Protein AF-A0A7V5H3H3-F1 (afdb_monomer)

Organism: Caldithrix abyssi (NCBI:txid187145)

Sequence (194 aa):
TKGFVAAILAADAMVKAAQVELVPYRKIGAAYVTVVVKGELGACQAAVDAGVRAAEQIGELVSYHIIANPYDDTENQLESSPRKKPESRKKGLTRKKDQEALLTGKPEDKVKPEEKRPLTRTTRPGRRKSRAEKTKPSSPDQIILHHLTQQPEGSTLNELSNLVGLSTKEVRLILKKLMDQGKVEKIQQKYFAM

pLDDT: mean 72.32, std 24.18, range [25.0, 97.94]

Radius of gyration: 29.57 Å; Cα contacts (8 Å, |Δi|>4): 191; chains: 1; bounding box: 64×61×62 Å

Secondary structure (DSSP, 8-state):
-BSHHHHHHHHHHHHHHSS-EEEEEEEEETTEEEEEEES-HHHHHHHHHHHHHHHHHHSB-------SS--HHHHHHHH--S----------------------------------------------------PPP--HHHHHHHHHHH-TT-B-HHHHHHHHT--HHHHHHHHHHHHHTTSEEEETTEEEE-

Foldseek 3Di:
DQADVLVVQLQVQLVVQAPWAWFDWDDDDNRDIDTDIDDAQVSNVRSNVRSVVSSVVPHDDDDDDGDRDDDPVVVVVSNDDDDDPPDPDPDDDDDDDDDDDDDDDDDDDDDDDDDDDDDDDDDDDDDDDDDDDDDDDDDLLRQQLVVQVVDQPFDALVRSCVSSVHDSVVSVVSVVVCVVVVQWDDDPRGIHGD

Structure (mmCIF, N/CA/C/O backbone):
data_AF-A0A7V5H3H3-F1
#
_entry.id   AF-A0A7V5H3H3-F1
#
loop_
_atom_site.group_PDB
_atom_site.id
_atom_site.type_symbol
_atom_site.label_atom_id
_atom_site.label_alt_id
_atom_site.label_comp_id
_atom_site.label_asym_id
_atom_site.label_entity_id
_atom_site.label_seq_id
_atom_site.pdbx_PDB_ins_code
_atom_site.Cartn_x
_atom_site.Cartn_y
_atom_site.Cartn_z
_atom_site.occupancy
_atom_site.B_iso_or_equiv
_atom_site.auth_seq_id
_atom_site.auth_comp_id
_atom_site.auth_asym_id
_atom_site.auth_atom_id
_atom_site.pdbx_PDB_model_num
ATOM 1 N N . THR A 1 1 ? -0.870 6.747 -7.810 1.00 94.62 1 THR A N 1
ATOM 2 C CA . THR A 1 1 ? -0.996 8.158 -7.379 1.00 94.62 1 THR A CA 1
ATOM 3 C C . THR A 1 1 ? 0.240 8.927 -7.791 1.00 94.62 1 THR A C 1
ATOM 5 O O . THR A 1 1 ? 1.274 8.314 -8.072 1.00 94.62 1 THR A O 1
ATOM 8 N N . LYS A 1 2 ? 0.149 10.255 -7.834 1.00 94.69 2 LYS A N 1
ATOM 9 C CA . LYS A 1 2 ? 1.311 11.130 -7.990 1.00 94.69 2 LYS A CA 1
ATOM 10 C C . LYS A 1 2 ? 1.683 11.694 -6.619 1.00 94.69 2 LYS A C 1
ATOM 12 O O . LYS A 1 2 ? 0.911 12.416 -5.998 1.00 94.69 2 LYS A O 1
ATOM 17 N N . GLY A 1 3 ? 2.858 11.317 -6.128 1.00 94.31 3 GLY A N 1
ATOM 18 C CA . GLY A 1 3 ? 3.343 11.642 -4.789 1.00 94.31 3 GLY A CA 1
ATOM 19 C C . GLY A 1 3 ? 3.272 10.464 -3.813 1.00 94.31 3 GLY A C 1
ATOM 20 O O . GLY A 1 3 ? 2.332 9.671 -3.800 1.00 94.31 3 GLY A O 1
ATOM 21 N N . PHE A 1 4 ? 4.294 10.357 -2.958 1.00 94.88 4 PHE A N 1
ATOM 22 C CA . PHE A 1 4 ? 4.432 9.243 -2.013 1.00 94.88 4 PHE A CA 1
ATOM 23 C C . PHE A 1 4 ? 3.493 9.356 -0.804 1.00 94.88 4 PHE A C 1
ATOM 25 O O . PHE A 1 4 ? 3.019 8.341 -0.307 1.00 94.88 4 PHE A O 1
ATOM 32 N N . VAL A 1 5 ? 3.173 10.578 -0.365 1.00 95.56 5 VAL A N 1
ATOM 33 C CA . VAL A 1 5 ? 2.267 10.819 0.772 1.00 95.56 5 VAL A CA 1
ATOM 34 C C . VAL A 1 5 ? 0.858 10.303 0.467 1.00 95.56 5 VAL A C 1
ATOM 36 O O . VAL A 1 5 ? 0.308 9.532 1.248 1.00 95.56 5 VAL A O 1
ATOM 39 N N . ALA A 1 6 ? 0.319 10.641 -0.710 1.00 95.62 6 ALA A N 1
ATOM 40 C CA . ALA A 1 6 ? -0.981 10.148 -1.164 1.00 95.62 6 ALA A CA 1
ATOM 41 C C . ALA A 1 6 ? -1.006 8.615 -1.291 1.00 95.62 6 ALA A C 1
ATOM 43 O O . ALA A 1 6 ? -1.999 7.982 -0.956 1.00 95.62 6 ALA A O 1
ATOM 44 N N . ALA A 1 7 ? 0.103 8.003 -1.729 1.00 95.94 7 ALA A N 1
ATOM 45 C CA . ALA A 1 7 ? 0.219 6.548 -1.811 1.00 95.94 7 ALA A CA 1
ATOM 46 C C . ALA A 1 7 ? 0.158 5.867 -0.433 1.00 95.94 7 ALA A C 1
ATOM 48 O O . ALA A 1 7 ? -0.534 4.865 -0.284 1.00 95.94 7 ALA A O 1
ATOM 49 N N . ILE A 1 8 ? 0.856 6.406 0.573 1.00 96.31 8 ILE A N 1
ATOM 50 C CA . ILE A 1 8 ? 0.840 5.851 1.937 1.00 96.31 8 ILE A CA 1
ATOM 51 C C . ILE A 1 8 ? -0.556 5.953 2.543 1.00 96.31 8 ILE A C 1
ATOM 53 O O . ILE A 1 8 ? -1.036 4.982 3.122 1.00 96.31 8 ILE A O 1
ATOM 57 N N . LEU A 1 9 ? -1.210 7.106 2.401 1.00 96.75 9 LEU A N 1
ATOM 58 C CA . LEU A 1 9 ? -2.557 7.278 2.931 1.00 96.75 9 LEU A CA 1
ATOM 59 C C . LEU A 1 9 ? -3.548 6.318 2.261 1.00 96.75 9 LEU A C 1
ATOM 61 O O . LEU A 1 9 ? -4.346 5.688 2.949 1.00 96.75 9 LEU A O 1
ATOM 65 N N . ALA A 1 10 ? -3.471 6.174 0.935 1.00 96.56 10 ALA A N 1
ATOM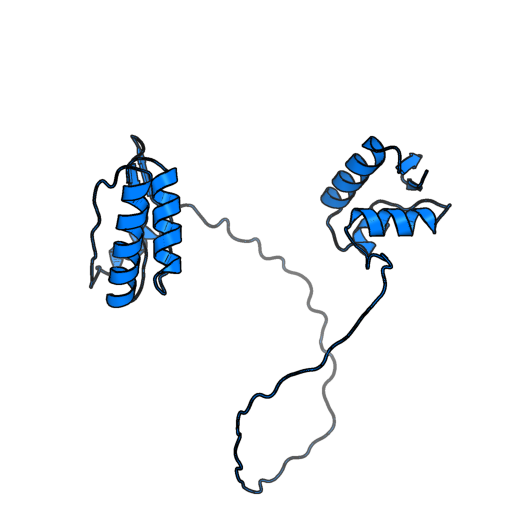 66 C CA . ALA A 1 10 ? -4.300 5.223 0.204 1.00 96.56 10 ALA A CA 1
ATOM 67 C C . ALA A 1 10 ? -4.080 3.788 0.706 1.00 96.56 10 ALA A C 1
ATOM 69 O O . ALA A 1 10 ? -5.047 3.077 0.956 1.00 96.56 10 ALA A O 1
ATOM 70 N N . ALA A 1 11 ? -2.821 3.385 0.914 1.00 96.62 11 ALA A N 1
ATOM 71 C CA . ALA A 1 11 ? -2.482 2.068 1.448 1.00 96.62 11 ALA A CA 1
ATOM 72 C C . ALA A 1 11 ? -3.070 1.836 2.849 1.00 96.62 11 ALA A C 1
ATOM 74 O O . ALA A 1 11 ? -3.642 0.781 3.105 1.00 96.62 11 ALA A O 1
ATOM 75 N N . ASP A 1 12 ? -2.956 2.826 3.738 1.00 97.12 12 ASP A N 1
ATOM 76 C CA . ASP A 1 12 ? -3.499 2.774 5.099 1.00 97.12 12 ASP A CA 1
ATOM 77 C C . ASP A 1 12 ? -5.034 2.670 5.103 1.00 97.12 12 ASP A C 1
ATOM 79 O O . ASP A 1 12 ? -5.602 1.859 5.835 1.00 97.12 12 ASP A O 1
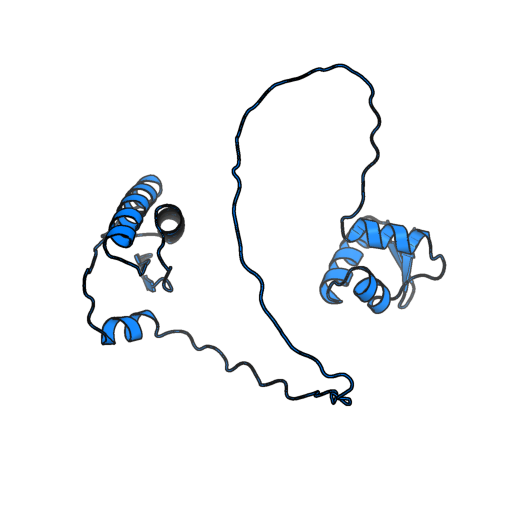ATOM 83 N N . ALA A 1 13 ? -5.709 3.432 4.240 1.00 97.31 13 ALA A N 1
ATOM 84 C CA . ALA A 1 13 ? -7.158 3.354 4.078 1.00 97.31 13 ALA A CA 1
ATOM 85 C C . ALA A 1 13 ? -7.608 1.993 3.516 1.00 97.31 13 ALA A C 1
ATOM 87 O O . ALA A 1 13 ? -8.575 1.421 4.019 1.00 97.31 13 ALA A O 1
ATOM 88 N N . MET A 1 14 ? -6.886 1.446 2.529 1.00 97.69 14 MET A N 1
ATOM 89 C CA . MET A 1 14 ? -7.179 0.141 1.920 1.00 97.69 14 MET A CA 1
ATOM 90 C C . MET A 1 14 ? -7.179 -0.990 2.955 1.00 97.69 14 MET A C 1
ATOM 92 O O . MET A 1 14 ? -8.162 -1.722 3.061 1.00 97.69 14 MET A O 1
ATOM 96 N N . VAL A 1 15 ? -6.107 -1.115 3.748 1.00 97.31 15 VAL A N 1
ATOM 97 C CA . VAL A 1 15 ? -5.970 -2.208 4.735 1.00 97.31 15 VAL A CA 1
ATOM 98 C C . VAL A 1 15 ? -6.891 -2.051 5.947 1.00 97.31 15 VAL A C 1
ATOM 100 O O . VAL A 1 15 ? -7.175 -3.026 6.635 1.00 97.31 15 VAL A O 1
ATOM 103 N N . LYS A 1 16 ? -7.364 -0.831 6.232 1.00 96.94 16 LYS A N 1
ATOM 104 C CA . LYS A 1 16 ? -8.342 -0.576 7.301 1.00 96.94 16 LYS A CA 1
ATOM 105 C C . LYS A 1 16 ? -9.777 -0.853 6.870 1.00 96.94 16 LYS A C 1
ATOM 107 O O . LYS A 1 16 ? -10.602 -1.186 7.717 1.00 96.94 16 LYS A O 1
ATOM 112 N N . ALA A 1 17 ? -10.085 -0.677 5.588 1.00 97.25 17 ALA A N 1
ATOM 113 C CA . ALA A 1 17 ? -11.435 -0.842 5.065 1.00 97.25 17 ALA A CA 1
ATOM 114 C C . ALA A 1 17 ? -11.827 -2.313 4.878 1.00 97.25 17 ALA A C 1
ATOM 116 O O . ALA A 1 17 ? -12.994 -2.657 5.061 1.00 97.25 17 ALA A O 1
ATOM 117 N N . ALA A 1 18 ? -10.875 -3.177 4.521 1.00 97.38 18 ALA A N 1
ATOM 118 C CA . ALA A 1 18 ? -11.139 -4.588 4.267 1.00 97.38 18 ALA A CA 1
ATOM 119 C C . ALA A 1 18 ? -9.939 -5.480 4.604 1.00 97.38 18 ALA A C 1
ATOM 121 O O . ALA A 1 18 ? -8.806 -5.019 4.726 1.00 97.38 18 ALA A O 1
ATOM 122 N N . GLN A 1 19 ? -10.197 -6.785 4.714 1.00 96.75 19 GLN A N 1
ATOM 123 C CA . GLN A 1 19 ? -9.165 -7.792 4.938 1.00 96.75 19 GLN A CA 1
ATOM 124 C C . GLN A 1 19 ? -8.391 -8.052 3.637 1.00 96.75 19 GLN A C 1
ATOM 126 O O . GLN A 1 19 ? -8.755 -8.922 2.848 1.00 96.75 19 GLN A O 1
ATOM 131 N N . VAL A 1 20 ? -7.328 -7.282 3.412 1.00 97.25 20 VAL A N 1
ATOM 132 C CA . VAL A 1 20 ? -6.433 -7.410 2.254 1.00 97.25 20 VAL A CA 1
ATOM 133 C C . VAL A 1 20 ? -4.972 -7.399 2.694 1.00 97.25 20 VAL A C 1
ATOM 135 O O . VAL A 1 20 ? -4.618 -6.802 3.712 1.00 97.25 20 VAL A O 1
ATOM 138 N N . GLU A 1 21 ? -4.111 -8.048 1.918 1.00 94.56 21 GLU A N 1
ATOM 139 C CA . GLU A 1 21 ? -2.667 -8.038 2.128 1.00 94.56 21 GLU A CA 1
ATOM 140 C C . GLU A 1 21 ? -2.010 -6.952 1.272 1.00 94.56 21 GLU A C 1
ATOM 142 O O . GLU A 1 21 ? -2.276 -6.831 0.074 1.00 94.56 21 GLU A O 1
ATOM 147 N N . LEU A 1 22 ? -1.137 -6.155 1.888 1.00 93.75 22 LEU A N 1
ATOM 148 C CA . LEU A 1 22 ? -0.388 -5.114 1.198 1.00 93.75 22 LEU A CA 1
ATOM 149 C C . LEU A 1 22 ? 0.872 -5.701 0.555 1.00 93.75 22 LEU A C 1
ATOM 151 O O . LEU A 1 22 ? 1.786 -6.153 1.245 1.00 93.75 22 LEU A O 1
ATOM 155 N N . VAL A 1 23 ? 0.952 -5.614 -0.768 1.00 92.19 23 VAL A N 1
ATOM 156 C CA . VAL A 1 23 ? 2.139 -5.993 -1.543 1.00 92.19 23 VAL A CA 1
ATOM 157 C C . VAL A 1 23 ? 3.140 -4.828 -1.539 1.00 92.19 23 VAL A C 1
ATOM 159 O O . VAL A 1 23 ? 2.734 -3.664 -1.424 1.00 92.19 23 VAL A O 1
ATOM 162 N N . PRO A 1 24 ? 4.457 -5.080 -1.681 1.00 89.12 24 PRO A N 1
ATOM 163 C CA . PRO A 1 24 ? 5.437 -4.011 -1.827 1.00 89.12 24 PRO A CA 1
ATOM 164 C C . PRO A 1 24 ? 5.055 -2.994 -2.910 1.00 89.12 24 PRO A C 1
ATOM 166 O O . PRO A 1 24 ? 4.786 -3.339 -4.060 1.00 89.12 24 PRO A O 1
ATOM 169 N N . TYR A 1 25 ? 5.075 -1.711 -2.546 1.00 90.50 25 TYR A N 1
ATOM 170 C CA . TYR A 1 25 ? 4.779 -0.626 -3.476 1.00 90.50 25 TYR A CA 1
ATOM 171 C C . TYR A 1 25 ? 5.841 -0.533 -4.586 1.00 90.50 25 TYR A C 1
ATOM 173 O O . TYR A 1 25 ? 7.022 -0.850 -4.391 1.00 90.50 25 TYR A O 1
ATOM 181 N N . ARG A 1 26 ? 5.443 -0.022 -5.755 1.00 90.38 26 ARG A N 1
ATOM 182 C CA . ARG A 1 26 ? 6.337 0.203 -6.900 1.00 90.38 26 ARG A CA 1
ATOM 183 C C . ARG A 1 26 ? 6.456 1.689 -7.218 1.00 90.38 26 ARG A C 1
ATOM 185 O O . ARG A 1 26 ? 5.477 2.432 -7.181 1.00 90.38 26 ARG A O 1
ATOM 192 N N . LYS A 1 27 ? 7.684 2.123 -7.506 1.00 91.62 27 LYS A N 1
ATOM 193 C CA . LYS A 1 27 ? 8.032 3.490 -7.913 1.00 91.62 27 LYS A CA 1
ATOM 194 C C . LYS A 1 27 ? 8.665 3.417 -9.293 1.00 91.62 27 LYS A C 1
ATOM 196 O O . LYS A 1 27 ? 9.622 2.671 -9.471 1.00 91.62 27 LYS A O 1
ATOM 201 N N . ILE A 1 28 ? 8.134 4.187 -10.235 1.00 91.19 28 ILE A N 1
ATOM 202 C CA . ILE A 1 28 ? 8.552 4.149 -11.648 1.00 91.19 28 ILE A CA 1
ATOM 203 C C . ILE A 1 28 ? 9.356 5.407 -12.030 1.00 91.19 28 ILE A C 1
ATOM 205 O O . ILE A 1 28 ? 10.052 5.422 -13.036 1.00 91.19 28 ILE A O 1
ATOM 209 N N . GLY A 1 29 ? 9.293 6.460 -11.203 1.00 90.88 29 GLY A N 1
ATOM 210 C CA . GLY A 1 29 ? 9.870 7.781 -11.480 1.00 90.88 29 GLY A CA 1
ATOM 211 C C . GLY A 1 29 ? 8.792 8.866 -11.553 1.00 90.88 29 GLY A C 1
ATOM 212 O O . GLY A 1 29 ? 7.613 8.566 -11.392 1.00 90.88 29 GLY A O 1
ATOM 213 N N . ALA A 1 30 ? 9.189 10.134 -11.724 1.00 93.00 30 ALA A N 1
ATOM 214 C CA . ALA A 1 30 ? 8.280 11.294 -11.819 1.00 93.00 30 ALA A CA 1
ATOM 215 C C . ALA A 1 30 ? 7.201 11.365 -10.712 1.00 93.00 30 ALA A C 1
ATOM 217 O O . ALA A 1 30 ? 6.079 11.814 -10.929 1.00 93.00 30 ALA A O 1
ATOM 218 N N . ALA A 1 31 ? 7.552 10.893 -9.511 1.00 93.25 31 ALA A N 1
ATOM 219 C CA . ALA A 1 31 ? 6.655 10.740 -8.368 1.00 93.25 31 ALA A CA 1
ATOM 220 C C . ALA A 1 31 ? 5.443 9.809 -8.588 1.00 93.25 31 ALA A C 1
ATOM 222 O O . ALA A 1 31 ? 4.544 9.799 -7.750 1.00 93.25 31 ALA A O 1
ATOM 223 N N . TYR A 1 32 ? 5.422 8.977 -9.632 1.00 95.00 32 TYR A N 1
ATOM 224 C CA . TYR A 1 32 ? 4.419 7.926 -9.776 1.00 95.00 32 TYR A CA 1
ATOM 225 C C . TYR A 1 32 ? 4.706 6.778 -8.817 1.00 95.00 32 TYR A C 1
ATOM 227 O O . TYR A 1 32 ? 5.770 6.142 -8.856 1.00 95.00 32 TYR A O 1
ATOM 235 N N . VAL A 1 33 ? 3.730 6.530 -7.951 1.00 95.12 33 VAL A N 1
ATOM 236 C CA . VAL A 1 33 ? 3.760 5.449 -6.973 1.00 95.12 33 VAL A CA 1
ATOM 237 C C . VAL A 1 33 ? 2.503 4.611 -7.136 1.00 95.12 33 VAL A C 1
ATOM 239 O O . VAL A 1 33 ? 1.385 5.138 -7.152 1.00 95.12 33 VAL A O 1
ATOM 242 N N . THR A 1 34 ? 2.702 3.302 -7.229 1.00 94.62 34 THR A N 1
ATOM 243 C CA . THR A 1 34 ? 1.632 2.313 -7.323 1.00 94.62 34 THR A CA 1
ATOM 244 C C . THR A 1 34 ? 1.648 1.457 -6.070 1.00 94.62 34 THR A C 1
ATOM 246 O O . THR A 1 34 ? 2.681 0.900 -5.692 1.00 94.62 34 THR A O 1
ATOM 249 N N . VAL A 1 35 ? 0.491 1.377 -5.426 1.00 95.19 35 VAL A N 1
ATOM 250 C CA . VAL A 1 35 ? 0.228 0.476 -4.307 1.00 95.19 35 VAL A CA 1
ATOM 251 C C . VAL A 1 35 ? -0.614 -0.670 -4.844 1.00 95.19 35 VAL A C 1
ATOM 253 O O . VAL A 1 35 ? -1.522 -0.442 -5.640 1.00 95.19 35 VAL A O 1
ATOM 256 N N . VAL A 1 36 ? -0.283 -1.888 -4.432 1.00 94.56 36 VAL A N 1
ATOM 257 C CA . VAL A 1 36 ? -0.983 -3.104 -4.840 1.00 94.56 36 VAL A CA 1
ATOM 258 C C . VAL A 1 36 ? -1.426 -3.835 -3.581 1.00 94.56 36 VAL A C 1
ATOM 260 O O . VAL A 1 36 ? -0.670 -3.928 -2.613 1.00 94.56 36 VAL A O 1
ATOM 263 N N . VAL A 1 37 ? -2.656 -4.334 -3.595 1.00 95.38 37 VAL A N 1
ATOM 264 C CA . VAL A 1 37 ? -3.232 -5.149 -2.524 1.00 95.38 37 VAL A CA 1
ATOM 265 C C . VAL A 1 37 ? -3.756 -6.457 -3.106 1.00 95.38 37 VAL A C 1
ATOM 267 O O . VAL A 1 37 ? -4.206 -6.482 -4.252 1.00 95.38 37 VAL A O 1
ATOM 270 N N . LYS A 1 38 ? -3.688 -7.531 -2.322 1.00 93.94 38 LYS A N 1
ATOM 271 C CA . LYS A 1 38 ? -4.168 -8.873 -2.679 1.00 93.94 38 LYS A CA 1
ATOM 272 C C . LYS A 1 38 ? -5.253 -9.324 -1.703 1.00 93.94 38 LYS A C 1
ATOM 274 O O . LYS A 1 38 ? -5.217 -8.967 -0.526 1.00 93.94 38 LYS A O 1
ATOM 279 N N . GLY A 1 39 ? -6.207 -10.112 -2.183 1.00 94.75 39 GLY A N 1
ATOM 280 C CA . GLY A 1 39 ? -7.295 -10.650 -1.371 1.00 94.75 39 GLY A CA 1
ATOM 281 C C . GLY A 1 39 ? -8.446 -11.176 -2.222 1.00 94.75 39 GLY A C 1
ATOM 282 O O . GLY A 1 39 ? -8.337 -11.282 -3.443 1.00 94.75 39 GLY A O 1
ATOM 283 N N . GLU A 1 40 ? -9.564 -11.491 -1.571 1.00 95.62 40 GLU A N 1
ATOM 284 C CA . GLU A 1 40 ? -10.804 -11.838 -2.267 1.00 95.62 40 GLU A CA 1
ATOM 285 C C . GLU A 1 40 ? -11.374 -10.624 -3.015 1.00 95.62 40 GLU A C 1
ATOM 287 O O . GLU A 1 40 ? -11.265 -9.487 -2.550 1.00 95.62 40 GLU A O 1
ATOM 292 N N . LEU A 1 41 ? -12.050 -10.857 -4.146 1.00 96.56 41 LEU A N 1
ATOM 293 C CA . LEU A 1 41 ? -12.568 -9.794 -5.019 1.00 96.56 41 LEU A CA 1
ATOM 294 C C . LEU A 1 41 ? -13.399 -8.739 -4.266 1.00 96.56 41 LEU A C 1
ATOM 296 O O . LEU A 1 41 ? -13.202 -7.542 -4.476 1.00 96.56 41 LEU A O 1
ATOM 300 N N . GLY A 1 42 ? -14.297 -9.166 -3.372 1.00 96.62 42 GLY A N 1
ATOM 301 C CA . GLY A 1 42 ? -15.132 -8.250 -2.587 1.00 96.62 42 GLY A CA 1
ATOM 302 C C . GLY A 1 42 ? -14.327 -7.396 -1.602 1.00 96.62 42 GLY A C 1
ATOM 303 O O . GLY A 1 42 ? -14.576 -6.197 -1.472 1.00 96.62 42 GLY A O 1
ATOM 304 N N . ALA A 1 43 ? -13.310 -7.981 -0.962 1.00 97.25 43 ALA A N 1
ATOM 305 C CA . ALA A 1 43 ? -12.404 -7.253 -0.078 1.00 97.25 43 ALA A CA 1
ATOM 306 C C . ALA A 1 43 ? -11.551 -6.244 -0.865 1.00 97.25 43 ALA A C 1
ATOM 308 O O . ALA A 1 43 ? -11.421 -5.092 -0.449 1.00 97.25 43 ALA A O 1
ATOM 309 N N . CYS A 1 44 ? -11.037 -6.632 -2.037 1.00 96.75 44 CYS A N 1
ATOM 310 C CA . CYS A 1 44 ? -10.286 -5.740 -2.922 1.00 96.75 44 CYS A CA 1
ATOM 311 C C . CYS A 1 44 ? -11.133 -4.559 -3.420 1.00 96.75 44 CYS A C 1
ATOM 313 O O . CYS A 1 44 ? -10.637 -3.436 -3.447 1.00 96.75 44 CYS A O 1
ATOM 315 N N . GLN A 1 45 ? -12.405 -4.774 -3.768 1.00 97.00 45 GLN A N 1
ATOM 316 C CA . GLN A 1 45 ? -13.315 -3.693 -4.172 1.00 97.00 45 GLN A CA 1
ATOM 317 C C . GLN A 1 45 ? -13.528 -2.667 -3.056 1.00 97.00 45 GLN A C 1
ATOM 319 O O . GLN A 1 45 ? -13.356 -1.469 -3.287 1.00 97.00 45 GLN A O 1
ATOM 324 N N . ALA A 1 46 ? -13.836 -3.132 -1.844 1.00 97.81 46 ALA A N 1
ATOM 325 C CA . ALA A 1 46 ? -14.028 -2.256 -0.690 1.00 97.81 46 ALA A CA 1
ATOM 326 C C . ALA A 1 46 ? -12.742 -1.497 -0.316 1.00 97.81 46 ALA A C 1
ATOM 328 O O . ALA A 1 46 ? -12.781 -0.293 -0.057 1.00 97.81 46 ALA A O 1
ATOM 329 N N . ALA A 1 47 ? -11.594 -2.182 -0.336 1.00 97.94 47 ALA A N 1
ATOM 330 C CA . ALA A 1 47 ? -10.298 -1.568 -0.075 1.00 97.94 47 ALA A CA 1
ATOM 331 C C . ALA A 1 47 ? -9.978 -0.466 -1.095 1.00 97.94 47 ALA A C 1
ATOM 333 O O . ALA A 1 47 ? -9.594 0.639 -0.709 1.00 97.94 47 ALA A O 1
ATOM 334 N N . VAL A 1 48 ? -10.146 -0.749 -2.391 1.00 97.38 48 VAL A N 1
ATOM 335 C CA . VAL A 1 48 ? -9.820 0.201 -3.461 1.00 97.38 48 VAL A CA 1
ATOM 336 C C . VAL A 1 48 ? -10.731 1.427 -3.417 1.00 97.38 48 VAL A C 1
ATOM 338 O O . VAL A 1 48 ? -10.199 2.528 -3.507 1.00 97.38 48 VAL A O 1
ATOM 341 N N . ASP A 1 49 ? -12.044 1.287 -3.200 1.00 97.25 49 ASP A N 1
ATOM 342 C CA . ASP A 1 49 ? -12.952 2.446 -3.063 1.00 97.25 49 ASP A CA 1
ATOM 343 C C . ASP A 1 49 ? -12.537 3.355 -1.889 1.00 97.25 49 ASP A C 1
ATOM 345 O O . ASP A 1 49 ? -12.393 4.570 -2.044 1.00 97.25 49 ASP A O 1
ATOM 349 N N . ALA A 1 50 ? -12.223 2.773 -0.725 1.00 97.50 50 ALA A N 1
ATOM 350 C CA . ALA A 1 50 ? -11.721 3.539 0.417 1.00 97.50 50 ALA A CA 1
ATOM 351 C C . ALA A 1 50 ? -10.374 4.229 0.122 1.00 97.50 50 ALA A C 1
ATOM 353 O O . ALA A 1 50 ? -10.174 5.395 0.476 1.00 97.50 50 ALA A O 1
ATOM 354 N N . GLY A 1 51 ? -9.458 3.528 -0.549 1.00 97.00 51 GLY A N 1
ATOM 355 C CA . GLY A 1 51 ? -8.148 4.051 -0.931 1.00 97.00 51 GLY A CA 1
ATOM 356 C C . GLY A 1 51 ? -8.216 5.177 -1.962 1.00 97.00 51 GLY A C 1
ATOM 357 O O . GLY A 1 51 ? -7.471 6.149 -1.842 1.00 97.00 51 GLY A O 1
ATOM 358 N N . VAL A 1 52 ? -9.118 5.073 -2.942 1.00 97.00 52 VAL A N 1
ATOM 359 C CA . VAL A 1 52 ? -9.382 6.100 -3.964 1.00 97.00 52 VAL A CA 1
ATOM 360 C C . VAL A 1 52 ? -9.834 7.394 -3.297 1.00 97.00 52 VAL A C 1
ATOM 362 O O . VAL A 1 52 ? -9.191 8.427 -3.480 1.00 97.00 52 VAL A O 1
ATOM 365 N N . ARG A 1 53 ? -10.847 7.319 -2.425 1.00 96.56 53 ARG A N 1
ATOM 366 C CA . ARG A 1 53 ? -11.357 8.489 -1.690 1.00 96.56 53 ARG A CA 1
ATOM 367 C C . ARG A 1 53 ? -10.274 9.150 -0.839 1.00 96.56 53 ARG A C 1
ATOM 369 O O . ARG A 1 53 ? -10.162 10.371 -0.819 1.00 96.56 53 ARG A O 1
ATOM 376 N N . ALA A 1 54 ? -9.459 8.355 -0.148 1.00 96.00 54 ALA A N 1
ATOM 377 C CA . ALA A 1 54 ? -8.378 8.877 0.683 1.00 96.00 54 ALA A CA 1
ATOM 378 C C . ALA A 1 54 ? -7.248 9.510 -0.154 1.00 96.00 54 ALA A C 1
ATOM 380 O O . ALA A 1 54 ? -6.683 10.535 0.233 1.00 96.00 54 ALA A O 1
ATOM 381 N N . ALA A 1 55 ? -6.929 8.929 -1.315 1.00 95.38 55 ALA A N 1
ATOM 382 C CA . ALA A 1 55 ? -5.926 9.464 -2.231 1.00 95.38 55 ALA A CA 1
ATOM 383 C C . ALA A 1 55 ? -6.348 10.817 -2.819 1.00 95.38 55 ALA A C 1
ATOM 385 O O . ALA A 1 55 ? -5.525 11.731 -2.858 1.00 95.38 55 ALA A O 1
ATOM 386 N N . GLU A 1 56 ? -7.610 10.941 -3.238 1.00 94.62 56 GLU A N 1
ATOM 387 C CA . GLU A 1 56 ? -8.182 12.162 -3.824 1.00 94.62 56 GLU A CA 1
ATOM 388 C C . GLU A 1 56 ? -8.290 13.318 -2.820 1.00 94.62 56 GLU A C 1
ATOM 390 O O . GLU A 1 56 ? -8.214 14.480 -3.205 1.00 94.62 56 GLU A O 1
ATOM 395 N N . GLN A 1 57 ? -8.428 13.025 -1.522 1.00 93.44 57 GLN A N 1
ATOM 396 C CA . GLN A 1 57 ? -8.520 14.058 -0.484 1.00 93.44 57 GLN A CA 1
ATOM 397 C C . GLN A 1 57 ? -7.217 14.838 -0.264 1.00 93.44 57 GLN A C 1
ATOM 399 O O . GLN A 1 57 ? -7.267 16.019 0.074 1.00 93.44 57 GLN A O 1
ATOM 404 N N . ILE A 1 58 ? -6.057 14.186 -0.394 1.00 91.69 58 ILE A N 1
ATOM 405 C CA . ILE A 1 58 ? -4.751 14.799 -0.077 1.00 91.69 58 ILE A CA 1
ATOM 406 C C . ILE A 1 58 ? -3.895 15.025 -1.326 1.00 91.69 58 ILE A C 1
ATOM 408 O O . ILE A 1 58 ? -3.040 15.912 -1.328 1.00 91.69 58 ILE A O 1
ATOM 412 N N . GLY A 1 59 ? -4.077 14.232 -2.382 1.00 90.19 59 GLY A N 1
ATOM 413 C CA . GLY A 1 59 ? -3.226 14.298 -3.564 1.00 90.19 59 GLY A CA 1
ATOM 414 C C . GLY A 1 59 ? -3.935 13.932 -4.859 1.00 90.19 59 GLY A C 1
ATOM 415 O O . GLY A 1 59 ? -5.152 13.980 -4.975 1.00 90.19 59 GLY A O 1
ATOM 416 N N . GLU A 1 60 ? -3.132 13.588 -5.863 1.00 93.56 60 GLU A N 1
ATOM 417 C CA . GLU A 1 60 ? -3.607 13.309 -7.216 1.00 93.56 60 GLU A CA 1
ATOM 418 C C . GLU A 1 60 ? -3.649 11.791 -7.457 1.00 93.56 60 GLU A C 1
ATOM 420 O O . GLU A 1 60 ? -2.619 11.090 -7.472 1.00 93.56 60 GLU A O 1
ATOM 425 N N . LEU A 1 61 ? -4.861 11.266 -7.641 1.00 94.81 61 LEU A N 1
ATOM 426 C CA . LEU A 1 61 ? -5.078 9.908 -8.116 1.00 94.81 61 LEU A CA 1
ATOM 427 C C . LEU A 1 61 ? -4.967 9.882 -9.644 1.00 94.81 61 LEU A C 1
ATOM 429 O O . LEU A 1 61 ? -5.639 10.627 -10.341 1.00 94.81 61 LEU A O 1
ATOM 433 N N . VAL A 1 62 ? -4.106 9.004 -10.155 1.00 95.50 62 VAL A N 1
ATOM 434 C CA . VAL A 1 62 ? -3.847 8.876 -11.599 1.00 95.50 62 VAL A CA 1
ATOM 435 C C . VAL A 1 62 ? -4.769 7.822 -12.205 1.00 95.50 62 VAL A C 1
ATOM 437 O O . VAL A 1 62 ? -5.420 8.057 -13.213 1.00 95.50 62 VAL A O 1
ATOM 440 N N . SER A 1 63 ? -4.817 6.644 -11.584 1.00 95.56 63 SER A N 1
ATOM 441 C CA . SER A 1 63 ? -5.669 5.532 -11.989 1.00 95.56 63 SER A CA 1
ATOM 442 C C . SER A 1 63 ? -5.790 4.511 -10.858 1.00 95.56 63 SER A C 1
ATOM 444 O O . SER A 1 63 ? -4.948 4.460 -9.952 1.00 95.56 63 SER A O 1
ATOM 446 N N . TYR A 1 64 ? -6.835 3.690 -10.933 1.00 95.88 64 TYR A N 1
ATOM 447 C CA . TYR A 1 64 ? -7.017 2.475 -10.145 1.00 95.88 64 TYR A CA 1
ATOM 448 C C . TYR A 1 64 ? -7.604 1.381 -11.046 1.00 95.88 64 TYR A C 1
ATOM 450 O O . TYR A 1 64 ? -8.241 1.675 -12.057 1.00 95.88 64 TYR A O 1
ATOM 458 N N . HIS A 1 65 ? -7.373 0.116 -10.701 1.00 96.12 65 HIS A N 1
ATOM 459 C CA . HIS A 1 65 ? -7.936 -1.020 -11.423 1.00 96.12 65 HIS A CA 1
ATOM 460 C C . HIS A 1 65 ? -8.028 -2.238 -10.504 1.00 96.12 65 HIS A C 1
ATOM 462 O O . HIS A 1 65 ? -7.251 -2.361 -9.557 1.00 96.12 65 HIS A O 1
ATOM 468 N N . ILE A 1 66 ? -8.974 -3.131 -10.790 1.00 96.31 66 ILE A N 1
ATOM 469 C CA . ILE A 1 66 ? -9.195 -4.364 -10.035 1.00 96.31 66 ILE A CA 1
ATOM 470 C C . ILE A 1 66 ? -9.187 -5.521 -11.025 1.00 96.31 66 ILE A C 1
ATOM 472 O O . ILE A 1 66 ? -9.939 -5.514 -11.996 1.00 96.31 66 ILE A O 1
ATOM 476 N N . ILE A 1 67 ? -8.351 -6.518 -10.748 1.00 94.69 67 ILE A N 1
ATOM 477 C CA . ILE A 1 67 ? -8.219 -7.729 -11.554 1.00 94.69 67 ILE A CA 1
ATOM 478 C C . ILE A 1 67 ? -8.747 -8.886 -10.711 1.00 94.69 67 ILE A C 1
ATOM 480 O O . ILE A 1 67 ? -8.146 -9.235 -9.702 1.00 94.69 67 ILE A O 1
ATOM 484 N N . ALA A 1 68 ? -9.888 -9.453 -11.106 1.00 94.81 68 ALA A N 1
ATOM 485 C CA . ALA A 1 68 ? -10.544 -10.510 -10.335 1.00 94.81 68 ALA A CA 1
ATOM 486 C C . ALA A 1 68 ? -9.820 -11.861 -10.410 1.00 94.81 68 ALA A C 1
ATOM 488 O O . ALA A 1 68 ? -9.873 -12.630 -9.459 1.00 94.81 68 ALA A O 1
ATOM 489 N N . ASN A 1 69 ? -9.170 -12.148 -11.540 1.00 93.75 69 ASN A N 1
ATOM 490 C CA . ASN A 1 69 ? -8.465 -13.403 -11.773 1.00 93.75 69 ASN A CA 1
ATOM 491 C C . ASN A 1 69 ? -7.118 -13.125 -12.465 1.00 93.75 69 ASN A C 1
ATOM 493 O O . ASN A 1 69 ? -7.050 -13.139 -13.699 1.00 93.75 69 ASN A O 1
ATOM 497 N N . PRO A 1 70 ? -6.078 -12.741 -11.703 1.00 92.62 70 PRO A N 1
ATOM 498 C CA . PRO A 1 70 ? -4.747 -12.524 -12.250 1.00 92.62 70 PRO A CA 1
ATOM 499 C C . PRO A 1 70 ? -4.122 -13.856 -12.687 1.00 92.62 70 PRO A C 1
ATOM 501 O O . PRO A 1 70 ? -4.373 -14.897 -12.094 1.00 92.62 70 PRO A O 1
ATOM 504 N N . TYR A 1 71 ? -3.293 -13.826 -13.729 1.00 94.00 71 TYR A N 1
ATOM 505 C CA . TYR A 1 71 ? -2.558 -15.012 -14.172 1.00 94.00 71 TYR A CA 1
ATOM 506 C C . TYR A 1 71 ? -1.437 -15.352 -13.178 1.00 94.00 71 TYR A C 1
ATOM 508 O O . TYR A 1 71 ? -0.792 -14.432 -12.675 1.00 94.00 71 TYR A O 1
ATOM 516 N N . ASP A 1 72 ? -1.154 -16.634 -12.941 1.00 88.81 72 ASP A N 1
ATOM 517 C CA . ASP A 1 72 ? -0.241 -17.089 -11.874 1.00 88.81 72 ASP A CA 1
ATOM 518 C C . ASP A 1 72 ? 1.141 -16.410 -11.908 1.00 88.81 72 ASP A C 1
ATOM 520 O O . ASP A 1 72 ? 1.692 -16.018 -10.880 1.00 88.81 72 ASP A O 1
ATOM 524 N N . ASP A 1 73 ? 1.697 -16.180 -13.101 1.00 88.94 73 ASP A N 1
ATOM 525 C CA . ASP A 1 73 ? 3.027 -15.570 -13.238 1.00 88.94 73 ASP A CA 1
ATOM 526 C C . ASP A 1 73 ? 3.061 -14.069 -12.875 1.00 88.94 73 ASP A C 1
ATOM 528 O O . ASP A 1 73 ? 4.120 -13.487 -12.627 1.00 88.94 73 ASP A O 1
ATOM 532 N N . THR A 1 74 ? 1.899 -13.414 -12.789 1.00 87.00 74 THR A N 1
ATOM 533 C CA . THR A 1 74 ? 1.826 -12.000 -12.388 1.00 87.00 74 THR A CA 1
ATOM 534 C C . THR A 1 74 ? 2.216 -11.803 -10.927 1.00 87.00 74 THR A C 1
ATOM 536 O O . THR A 1 74 ? 2.853 -10.800 -10.597 1.00 87.00 74 THR A O 1
ATOM 539 N N . GLU A 1 75 ? 1.917 -12.768 -10.053 1.00 83.00 75 GLU A N 1
ATOM 540 C CA . GLU A 1 75 ? 2.266 -12.680 -8.636 1.00 83.00 75 GLU A CA 1
ATOM 541 C C . GLU A 1 75 ? 3.780 -12.691 -8.424 1.00 83.00 75 GLU A C 1
ATOM 543 O O . GLU A 1 75 ? 4.301 -11.867 -7.667 1.00 83.00 75 GLU A O 1
ATOM 548 N N . ASN A 1 76 ? 4.494 -13.537 -9.173 1.00 83.69 76 ASN A N 1
ATOM 549 C CA . ASN A 1 76 ? 5.954 -13.603 -9.147 1.00 83.69 76 ASN A CA 1
ATOM 550 C C . ASN A 1 76 ? 6.586 -12.256 -9.516 1.00 83.69 76 ASN A C 1
ATOM 552 O O . ASN A 1 76 ? 7.539 -11.808 -8.871 1.00 83.69 76 ASN A O 1
ATOM 556 N N . GLN A 1 77 ? 6.043 -11.575 -10.529 1.00 84.50 77 GLN A N 1
ATOM 557 C CA . GLN A 1 77 ? 6.539 -10.262 -10.947 1.00 84.50 77 GLN A CA 1
ATOM 558 C C . GLN A 1 77 ? 6.284 -9.193 -9.878 1.00 84.50 77 GLN A C 1
ATOM 560 O O . GLN A 1 77 ? 7.164 -8.373 -9.594 1.00 84.50 77 GLN A O 1
ATOM 565 N N . LEU A 1 78 ? 5.118 -9.228 -9.229 1.00 82.62 78 LEU A N 1
ATOM 566 C CA . LEU A 1 78 ? 4.774 -8.301 -8.150 1.00 82.62 78 LEU A CA 1
ATOM 567 C C . LEU A 1 78 ? 5.674 -8.481 -6.919 1.00 82.62 78 LEU A C 1
ATOM 569 O O . LEU A 1 78 ? 6.079 -7.486 -6.316 1.00 82.62 78 LEU A O 1
ATOM 573 N N . GLU A 1 79 ? 6.055 -9.713 -6.588 1.00 76.50 79 GLU A N 1
ATOM 574 C CA . GLU A 1 79 ? 6.869 -10.042 -5.408 1.00 76.50 79 GLU A CA 1
ATOM 575 C C . GLU A 1 79 ? 8.383 -9.982 -5.666 1.00 76.50 79 GLU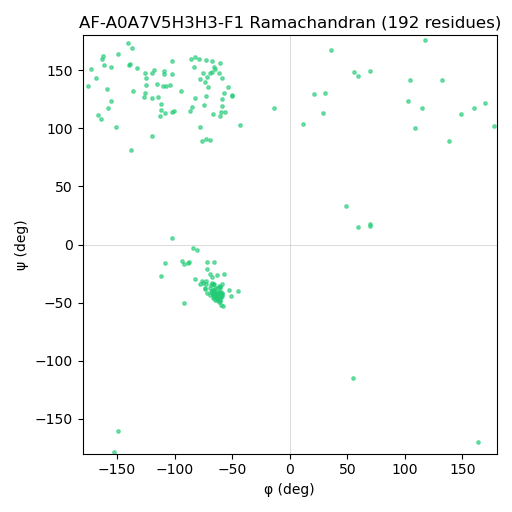 A C 1
ATOM 577 O O . GLU A 1 79 ? 9.187 -9.871 -4.733 1.00 76.50 79 GLU A O 1
ATOM 582 N N . SER A 1 80 ? 8.802 -9.970 -6.933 1.00 64.38 80 SER A N 1
ATOM 583 C CA . SER A 1 80 ? 10.211 -9.878 -7.309 1.00 64.38 80 SER A CA 1
ATOM 584 C C . SER A 1 80 ? 10.809 -8.487 -6.993 1.00 64.38 80 SER A C 1
ATOM 586 O O . SER A 1 80 ? 10.748 -7.558 -7.790 1.00 64.38 80 SER A O 1
ATOM 588 N N . SER A 1 81 ? 11.369 -8.317 -5.779 1.00 56.06 81 SER A N 1
ATOM 589 C CA . SER A 1 81 ? 12.507 -7.433 -5.383 1.00 56.06 81 SER A CA 1
ATOM 590 C C . SER A 1 81 ? 12.267 -6.562 -4.120 1.00 56.06 81 SER A C 1
ATOM 592 O O . SER A 1 81 ? 11.171 -6.001 -3.998 1.00 56.06 81 SER A O 1
ATOM 594 N N . PRO A 1 82 ? 13.277 -6.346 -3.223 1.00 53.91 82 PRO A N 1
ATOM 595 C CA . PRO A 1 82 ? 14.667 -6.825 -3.260 1.00 53.91 82 PRO A CA 1
ATOM 596 C C . PRO A 1 82 ? 14.999 -7.900 -2.200 1.00 53.91 82 PRO A C 1
ATOM 598 O O . PRO A 1 82 ? 14.658 -7.787 -1.028 1.00 53.91 82 PRO A O 1
ATOM 601 N N . ARG A 1 83 ? 15.725 -8.932 -2.655 1.00 51.47 83 ARG A N 1
ATOM 602 C CA . ARG A 1 83 ? 16.557 -9.915 -1.924 1.00 51.47 83 ARG A CA 1
ATOM 603 C C . ARG A 1 83 ? 16.410 -9.932 -0.388 1.00 51.47 83 ARG A C 1
ATOM 605 O O . ARG A 1 83 ? 17.077 -9.167 0.310 1.00 51.47 83 ARG A O 1
ATOM 612 N N . LYS A 1 84 ? 15.698 -10.931 0.155 1.00 53.34 84 LYS A N 1
ATOM 613 C CA . LYS A 1 84 ? 15.986 -11.432 1.513 1.00 53.34 84 LYS A CA 1
ATOM 614 C C . LYS A 1 84 ? 17.464 -11.845 1.540 1.00 53.34 84 LYS A C 1
ATOM 616 O O . LYS A 1 84 ? 17.848 -12.782 0.841 1.00 53.34 84 LYS A O 1
ATOM 621 N N . LYS A 1 85 ? 18.315 -11.159 2.316 1.00 48.97 85 LYS A N 1
ATOM 622 C CA . LYS A 1 85 ? 19.619 -11.736 2.687 1.00 48.97 85 LYS A CA 1
ATOM 623 C C . LYS A 1 85 ? 19.319 -13.064 3.392 1.00 48.97 85 LYS A C 1
ATOM 625 O O . LYS A 1 85 ? 18.460 -13.056 4.273 1.00 48.97 85 LYS A O 1
ATOM 630 N N . PRO A 1 86 ? 19.965 -14.181 3.016 1.00 55.03 86 PRO A N 1
ATOM 631 C CA . PRO A 1 86 ? 19.746 -15.441 3.703 1.00 55.03 86 PRO A CA 1
ATOM 632 C C . PRO A 1 86 ? 20.117 -15.238 5.171 1.00 55.03 86 PRO A C 1
ATOM 634 O O . PRO A 1 86 ? 21.239 -14.845 5.493 1.00 55.03 86 PRO A O 1
ATOM 637 N N . GLU A 1 87 ? 19.136 -15.437 6.044 1.00 63.03 87 GLU A N 1
ATOM 638 C CA . GLU A 1 87 ? 19.319 -15.414 7.484 1.00 63.03 87 GLU A CA 1
ATOM 639 C C . GLU A 1 87 ? 20.319 -16.522 7.818 1.00 63.03 87 GLU A C 1
ATOM 641 O O . GLU A 1 87 ? 20.079 -17.712 7.590 1.00 63.03 87 GLU A O 1
ATOM 646 N N . SER A 1 88 ? 21.518 -16.125 8.236 1.00 60.72 88 SER A N 1
ATOM 647 C CA . SER A 1 88 ? 22.579 -17.053 8.582 1.00 60.72 88 SER A CA 1
ATOM 648 C C . SER A 1 88 ? 22.086 -17.947 9.716 1.00 60.72 88 SER A C 1
ATOM 650 O O . SER A 1 88 ? 21.840 -17.495 10.832 1.00 60.72 88 SER A O 1
ATOM 652 N N . ARG A 1 89 ? 21.938 -19.243 9.412 1.00 49.97 89 ARG A N 1
ATOM 653 C CA . ARG A 1 89 ? 21.722 -20.325 10.378 1.00 49.97 89 ARG A CA 1
ATOM 654 C C . ARG A 1 89 ? 22.652 -20.134 11.580 1.00 49.97 89 ARG A C 1
ATOM 656 O O . ARG A 1 89 ? 23.825 -20.503 11.516 1.00 49.97 89 ARG A O 1
ATOM 663 N N . LYS A 1 90 ? 22.130 -19.640 12.703 1.00 53.62 90 LYS A N 1
ATOM 664 C CA . LYS A 1 90 ? 22.764 -19.854 14.006 1.00 53.62 90 LYS A CA 1
ATOM 665 C C . LYS A 1 90 ? 22.542 -21.319 14.382 1.00 53.62 90 LYS A C 1
ATOM 667 O O . LYS A 1 90 ? 21.514 -21.681 14.943 1.00 53.62 90 LYS A O 1
ATOM 672 N N . LYS A 1 91 ? 23.489 -22.181 14.000 1.00 49.12 91 LYS A N 1
ATOM 673 C CA . LYS A 1 91 ? 23.671 -23.500 14.620 1.00 49.12 91 LYS A CA 1
ATOM 674 C C . LYS A 1 91 ? 24.242 -23.301 16.033 1.00 49.12 91 LYS A C 1
ATOM 676 O O . LYS A 1 91 ? 25.195 -22.547 16.197 1.00 49.12 91 LYS A O 1
ATOM 681 N N . GLY A 1 92 ? 23.686 -24.029 17.002 1.00 38.44 92 GLY A N 1
ATOM 682 C CA . GLY A 1 92 ? 24.110 -24.103 18.409 1.00 38.44 92 GLY A CA 1
ATOM 683 C C . GLY A 1 92 ? 23.018 -23.536 19.323 1.00 38.44 92 GLY A C 1
ATOM 684 O O . GLY A 1 92 ? 22.661 -22.379 19.179 1.00 38.44 92 GLY A O 1
ATOM 685 N N . LEU A 1 93 ? 22.390 -24.264 20.246 1.00 51.91 93 LEU A N 1
ATOM 686 C CA . LEU A 1 93 ? 22.885 -25.351 21.082 1.00 51.91 93 LEU A CA 1
ATOM 687 C C . LEU A 1 93 ? 21.687 -26.200 21.553 1.00 51.91 93 LEU A C 1
ATOM 689 O O . LEU A 1 93 ? 20.814 -25.718 22.270 1.00 51.91 93 LEU A O 1
ATOM 693 N N . THR A 1 94 ? 21.653 -27.472 21.167 1.00 43.25 94 THR A N 1
ATOM 694 C CA . THR A 1 94 ? 20.796 -28.493 21.778 1.00 43.25 94 THR A CA 1
ATOM 695 C C . THR A 1 94 ? 21.257 -28.735 23.215 1.00 43.25 94 THR A C 1
ATOM 697 O O . THR A 1 94 ? 22.339 -29.285 23.423 1.00 43.25 94 THR A O 1
ATOM 700 N N . ARG A 1 95 ? 20.447 -28.366 24.213 1.00 45.72 95 ARG A N 1
ATOM 701 C CA . ARG A 1 95 ? 20.512 -29.018 25.526 1.00 45.72 95 ARG A CA 1
ATOM 702 C C . ARG A 1 95 ? 19.619 -30.249 25.457 1.00 45.72 95 ARG A C 1
ATOM 704 O O . ARG A 1 95 ? 18.422 -30.136 25.204 1.00 45.72 95 ARG A O 1
ATOM 711 N N . LYS A 1 96 ? 20.258 -31.410 25.582 1.00 44.09 96 LYS A N 1
ATOM 712 C CA . LYS A 1 96 ? 19.636 -32.729 25.623 1.00 44.09 96 LYS A CA 1
ATOM 713 C C . LYS A 1 96 ? 18.501 -32.735 26.649 1.00 44.09 96 LYS A C 1
ATOM 715 O O . LYS A 1 96 ? 18.694 -32.322 27.789 1.00 44.09 96 LYS A O 1
ATOM 720 N N . LYS A 1 97 ? 17.326 -33.175 26.199 1.00 38.62 97 LYS A N 1
ATOM 721 C CA . LYS A 1 97 ? 16.277 -33.722 27.053 1.00 38.62 97 LYS A CA 1
ATOM 722 C C . LYS A 1 97 ? 16.694 -35.149 27.388 1.00 38.62 97 LYS A C 1
ATOM 724 O O . LYS A 1 97 ? 16.503 -36.034 26.567 1.00 38.62 97 LYS A O 1
ATOM 729 N N . ASP A 1 98 ? 17.234 -35.324 28.578 1.00 42.94 98 ASP A N 1
ATOM 730 C CA . ASP A 1 98 ? 17.135 -36.568 29.332 1.00 42.94 98 ASP A CA 1
ATOM 731 C C . ASP A 1 98 ? 16.234 -36.148 30.522 1.00 42.94 98 ASP A C 1
ATOM 733 O O . ASP A 1 98 ? 16.524 -35.137 31.158 1.00 42.94 98 ASP A O 1
ATOM 737 N N . GLN A 1 99 ? 15.059 -36.709 30.815 1.00 43.34 99 GLN A N 1
ATOM 738 C CA . GLN A 1 99 ? 14.668 -38.116 30.856 1.00 43.34 99 GLN A CA 1
ATOM 739 C C . GLN A 1 99 ? 13.128 -38.282 30.721 1.00 43.34 99 GLN A C 1
ATOM 741 O O . GLN A 1 99 ? 12.358 -37.596 31.394 1.00 43.34 99 GLN A O 1
ATOM 746 N N . GLU A 1 100 ? 12.698 -39.217 29.866 1.00 37.16 100 GLU A N 1
ATOM 747 C CA . GLU A 1 100 ? 11.549 -40.135 30.069 1.00 37.16 100 GLU A CA 1
ATOM 748 C C . GLU A 1 100 ? 11.806 -41.003 31.326 1.00 37.16 100 GLU A C 1
ATOM 750 O O . GLU A 1 100 ? 12.963 -41.232 31.648 1.00 37.16 100 GLU A O 1
ATOM 755 N N . ALA A 1 101 ? 10.890 -41.609 32.086 1.00 37.97 101 ALA A N 1
ATOM 756 C CA . ALA A 1 101 ? 9.448 -41.837 32.054 1.00 37.97 101 ALA A CA 1
ATOM 757 C C . ALA A 1 101 ? 9.043 -42.476 33.411 1.00 37.97 101 ALA A C 1
ATOM 759 O O . ALA A 1 101 ? 9.853 -43.184 34.000 1.00 37.97 101 ALA A O 1
ATOM 760 N N . LEU A 1 102 ? 7.803 -42.255 33.871 1.00 45.31 102 LEU A N 1
ATOM 761 C CA . LEU A 1 102 ? 6.951 -43.065 34.783 1.00 45.31 102 LEU A CA 1
ATOM 762 C C . LEU A 1 102 ? 5.770 -42.118 35.123 1.00 45.31 102 LEU A C 1
ATOM 764 O O . LEU A 1 102 ? 6.019 -41.009 35.569 1.00 45.31 102 LEU A O 1
ATOM 768 N N . LEU A 1 103 ? 4.477 -42.359 34.910 1.00 41.97 103 LEU A N 1
ATOM 769 C CA . LEU A 1 103 ? 3.670 -43.566 34.972 1.00 41.97 103 LEU A CA 1
ATOM 770 C C . LEU A 1 103 ? 2.423 -43.400 34.071 1.00 41.97 103 LEU A C 1
ATOM 772 O O . LEU A 1 103 ? 1.655 -42.455 34.206 1.00 41.97 103 LEU A O 1
ATOM 776 N N . THR A 1 104 ? 2.269 -44.328 33.130 1.00 31.48 104 THR A N 1
ATOM 777 C CA . THR A 1 104 ? 1.087 -45.182 32.882 1.00 31.48 104 THR A CA 1
ATOM 778 C C . THR A 1 104 ? -0.302 -44.759 33.400 1.00 31.48 104 THR A C 1
ATOM 780 O O . THR A 1 104 ? -0.496 -44.622 34.604 1.00 31.48 104 THR A O 1
ATOM 783 N N . GLY A 1 105 ? -1.303 -44.790 32.501 1.00 29.66 105 GLY A N 1
ATOM 784 C CA . GLY A 1 105 ? -2.703 -45.102 32.842 1.00 29.66 105 GLY A CA 1
ATOM 785 C C . GLY A 1 105 ? -3.778 -44.237 32.164 1.00 29.66 105 GLY A C 1
ATOM 786 O O . GLY A 1 105 ? -4.224 -43.249 32.730 1.00 29.66 105 GLY A O 1
ATOM 787 N N . LYS A 1 106 ? -4.256 -44.642 30.979 1.00 33.31 106 LYS A N 1
ATOM 788 C CA . LYS A 1 106 ? -5.680 -44.481 30.585 1.00 33.31 106 LYS A CA 1
ATOM 789 C C . LYS A 1 106 ? -6.476 -45.615 31.285 1.00 33.31 106 LYS A C 1
ATOM 791 O O . LYS A 1 106 ? -5.812 -46.615 31.573 1.00 33.31 106 LYS A O 1
ATOM 796 N N . PRO A 1 107 ? -7.818 -45.571 31.502 1.00 40.19 107 PRO A N 1
ATOM 797 C CA . PRO A 1 107 ? -8.803 -45.060 30.535 1.00 40.19 107 PRO A CA 1
ATOM 798 C C . PRO A 1 107 ? -10.140 -44.475 31.103 1.00 40.19 107 PRO A C 1
ATOM 800 O O . PRO A 1 107 ? -10.388 -44.447 32.301 1.00 40.19 107 PRO A O 1
ATOM 803 N N . GLU A 1 108 ? -10.995 -44.059 30.158 1.00 28.16 108 GLU A N 1
ATOM 804 C CA . GLU A 1 108 ? -12.481 -44.084 30.140 1.00 28.16 108 GLU A CA 1
ATOM 805 C C . GLU A 1 108 ? -13.346 -42.830 30.391 1.00 28.16 108 GLU A C 1
ATOM 807 O O . GLU A 1 108 ? -13.321 -42.160 31.420 1.00 28.16 108 GLU A O 1
ATOM 812 N N . ASP A 1 109 ? -14.170 -42.611 29.359 1.00 31.52 109 ASP A N 1
ATOM 813 C CA . ASP A 1 109 ? -15.287 -41.699 29.134 1.00 31.52 109 ASP A CA 1
ATOM 814 C C . ASP A 1 109 ? -16.454 -41.834 30.120 1.00 31.52 109 ASP A C 1
ATOM 816 O O . ASP A 1 109 ? -16.893 -42.953 30.372 1.00 31.52 109 ASP A O 1
ATOM 820 N N . LYS A 1 110 ? -17.089 -40.702 30.489 1.00 30.08 110 LYS A N 1
ATOM 821 C CA . LYS A 1 110 ? -18.560 -40.570 30.665 1.00 30.08 110 LYS A CA 1
ATOM 822 C C . LYS A 1 110 ? -19.066 -39.132 30.378 1.00 30.08 110 LYS A C 1
ATOM 824 O O . LYS A 1 110 ? -18.921 -38.232 31.191 1.00 30.08 110 LYS A O 1
ATOM 829 N N . VAL A 1 111 ? -19.631 -38.952 29.178 1.00 27.97 111 VAL A N 1
ATOM 830 C CA . VAL A 1 111 ? -20.891 -38.264 28.770 1.00 27.97 111 VAL A CA 1
ATOM 831 C C . VAL A 1 111 ? -21.465 -37.067 29.596 1.00 27.97 111 VAL A C 1
ATOM 833 O O . VAL A 1 111 ? -21.984 -37.295 30.678 1.00 27.97 111 VAL A O 1
ATOM 836 N N . LYS A 1 112 ? -21.457 -35.854 28.970 1.00 25.00 112 LYS A N 1
ATOM 837 C CA . LYS A 1 112 ? -22.486 -34.759 28.734 1.00 25.00 112 LYS A CA 1
ATOM 838 C C . LYS A 1 112 ? -23.582 -34.390 29.790 1.00 25.00 112 LYS A C 1
ATOM 840 O O . LYS A 1 112 ? -23.893 -35.250 30.600 1.00 25.00 112 LYS A O 1
ATOM 845 N N . PRO A 1 113 ? -24.338 -33.244 29.692 1.00 39.09 113 PRO A N 1
ATOM 846 C CA . PRO A 1 113 ? -24.257 -32.009 28.854 1.00 39.09 113 PRO A CA 1
ATOM 847 C C . PRO A 1 113 ? -24.602 -30.639 29.558 1.00 39.09 113 PRO A C 1
ATOM 849 O O . PRO A 1 113 ? -25.057 -30.605 30.690 1.00 39.09 113 PRO A O 1
ATOM 852 N N . GLU A 1 114 ? -24.389 -29.529 28.820 1.00 31.41 114 GLU A N 1
ATOM 853 C CA . GLU A 1 114 ? -25.093 -28.207 28.754 1.00 31.41 114 GLU A CA 1
ATOM 854 C C . GLU A 1 114 ? -25.820 -27.561 29.965 1.00 31.41 114 GLU A C 1
ATOM 856 O O 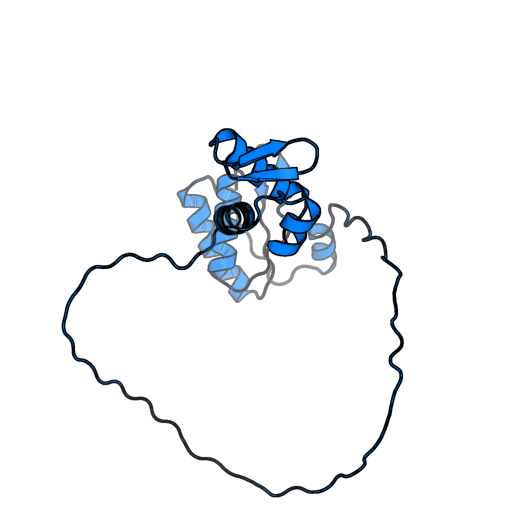. GLU A 1 114 ? -26.784 -28.131 30.448 1.00 31.41 114 GLU A O 1
ATOM 861 N N . GLU A 1 115 ? -25.547 -26.267 30.264 1.00 28.41 115 GLU A N 1
ATOM 862 C CA . GLU A 1 115 ? -26.604 -25.229 30.428 1.00 28.41 115 GLU A CA 1
ATOM 863 C C . GLU A 1 115 ? -26.086 -23.759 30.329 1.00 28.41 115 GLU A C 1
ATOM 865 O O . GLU A 1 115 ? -24.891 -23.482 30.384 1.00 28.41 115 GLU A O 1
ATOM 870 N N . LYS A 1 116 ? -27.016 -22.823 30.093 1.00 29.00 116 LYS A N 1
ATOM 871 C CA . LYS A 1 116 ? -26.971 -21.569 29.306 1.00 29.00 116 LYS A CA 1
ATOM 872 C C . LYS A 1 116 ? -26.438 -20.301 30.015 1.00 2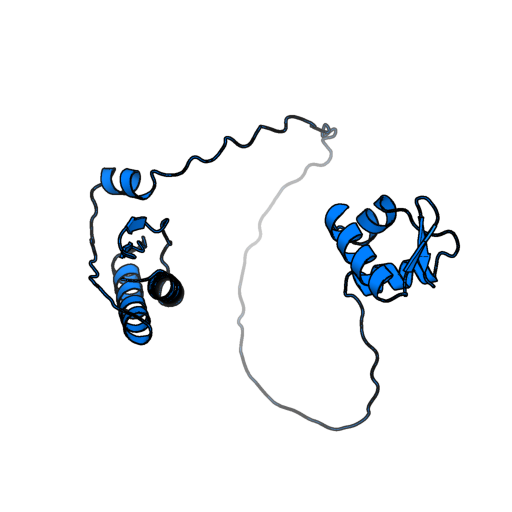9.00 116 LYS A C 1
ATOM 874 O O . LYS A 1 116 ? -26.519 -20.149 31.226 1.00 29.00 116 LYS A O 1
ATOM 879 N N . ARG A 1 117 ? -26.015 -19.306 29.212 1.00 31.50 117 ARG A N 1
ATOM 880 C CA . ARG A 1 117 ? -25.858 -17.882 29.612 1.00 31.50 117 ARG A CA 1
ATOM 881 C C . ARG A 1 117 ? -27.220 -17.229 29.913 1.00 31.50 117 ARG A C 1
ATOM 883 O O . ARG A 1 117 ? -28.209 -17.610 29.289 1.00 31.50 117 ARG A O 1
ATOM 890 N N . PRO A 1 118 ? -27.242 -16.130 30.693 1.00 30.78 118 PRO A N 1
ATOM 891 C CA . PRO A 1 118 ? -27.786 -14.891 30.117 1.00 30.78 118 PRO A CA 1
ATOM 892 C C . PRO A 1 118 ? -27.007 -13.604 30.467 1.00 30.78 118 PRO A C 1
ATOM 894 O O . PRO A 1 118 ? -26.320 -13.500 31.479 1.00 30.78 118 PRO A O 1
ATOM 897 N N . LEU A 1 119 ? -27.143 -12.603 29.588 1.00 38.06 119 LEU A N 1
ATOM 898 C CA . LEU A 1 119 ? -26.761 -11.203 29.802 1.00 38.06 119 LEU A CA 1
ATOM 899 C C . LEU A 1 119 ? -27.811 -10.482 30.665 1.00 38.06 119 LEU A C 1
ATOM 901 O O . LEU A 1 119 ? -28.985 -10.636 30.358 1.00 38.06 119 LEU A O 1
ATOM 905 N N . THR A 1 120 ? -27.404 -9.583 31.578 1.00 27.69 120 THR A N 1
ATOM 906 C CA . THR A 1 120 ? -28.079 -8.277 31.803 1.00 27.69 120 THR A CA 1
ATOM 907 C C . THR A 1 120 ? -27.279 -7.306 32.688 1.00 27.69 120 THR A C 1
ATOM 909 O O . THR A 1 120 ? -26.609 -7.697 33.638 1.00 27.69 120 THR A O 1
ATOM 912 N N . ARG A 1 121 ? -27.383 -6.016 32.330 1.00 29.03 121 ARG A N 1
ATOM 913 C CA . ARG A 1 121 ? -26.844 -4.796 32.965 1.00 29.03 121 ARG A CA 1
ATOM 914 C C . ARG A 1 121 ? -27.635 -4.415 34.222 1.00 29.03 121 ARG A C 1
ATOM 916 O O . ARG A 1 121 ? -28.852 -4.460 34.153 1.00 29.03 121 ARG A O 1
ATOM 923 N N . THR A 1 122 ? -26.975 -3.829 35.229 1.00 30.95 122 THR A N 1
ATOM 924 C CA . THR A 1 122 ? -27.531 -2.715 36.035 1.00 30.95 122 THR A CA 1
ATOM 925 C C . THR A 1 122 ? -26.435 -1.951 36.789 1.00 30.95 122 THR A C 1
ATOM 927 O O . THR A 1 122 ? -25.340 -2.445 37.028 1.00 30.95 122 THR A O 1
ATOM 930 N N . THR A 1 123 ? -26.734 -0.691 37.078 1.00 26.22 123 THR A N 1
ATOM 931 C CA . THR A 1 123 ? -25.858 0.453 37.365 1.00 26.22 123 THR A CA 1
ATOM 932 C C . THR A 1 123 ? -25.745 0.827 38.853 1.00 26.22 123 THR A C 1
ATOM 934 O O . THR A 1 123 ? -26.778 0.833 39.502 1.00 26.22 123 THR A O 1
ATOM 937 N N . ARG A 1 124 ? -24.551 1.323 39.269 1.00 31.34 124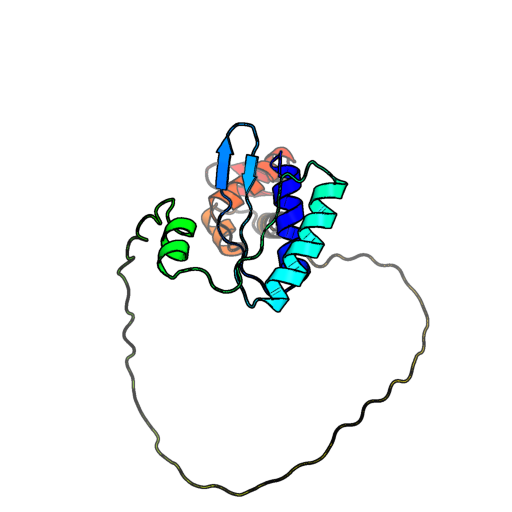 ARG A N 1
ATOM 938 C CA . ARG A 1 124 ? -24.216 2.391 40.277 1.00 31.34 124 ARG A CA 1
ATOM 939 C C . ARG A 1 124 ? -24.745 2.255 41.731 1.00 31.34 124 ARG A C 1
ATOM 941 O O . ARG A 1 124 ? -25.839 1.748 41.905 1.00 31.34 124 ARG A O 1
ATOM 948 N N . PRO A 1 125 ? -24.038 2.747 42.786 1.00 33.50 125 PRO A N 1
ATOM 949 C CA . PRO A 1 125 ? -23.434 4.098 42.943 1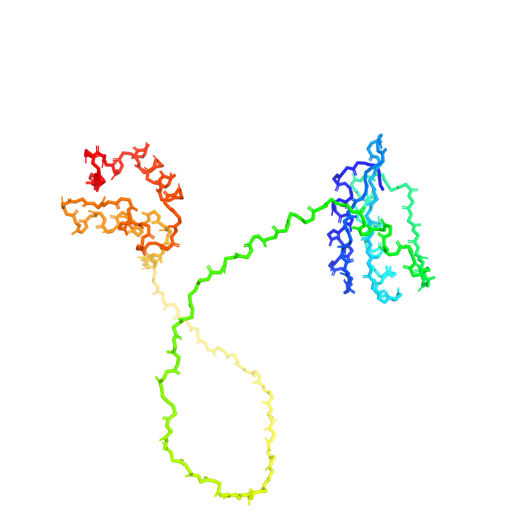.00 33.50 125 PRO A CA 1
ATOM 950 C C . PRO A 1 125 ? -21.999 4.058 43.547 1.00 33.50 125 PRO A C 1
ATOM 952 O O . PRO A 1 125 ? -21.536 3.012 43.958 1.00 33.50 125 PRO A O 1
ATOM 955 N N . GLY A 1 126 ? -21.130 5.074 43.612 1.00 29.11 126 GLY A N 1
ATOM 956 C CA . GLY A 1 126 ? -21.244 6.528 43.587 1.00 29.11 126 GLY A CA 1
ATOM 957 C C . GLY A 1 126 ? -20.934 7.122 44.974 1.00 29.11 126 GLY A C 1
ATOM 958 O O . GLY A 1 126 ? -21.845 7.128 45.791 1.00 29.11 126 GLY A O 1
ATOM 959 N N . ARG A 1 127 ? -19.708 7.663 45.202 1.00 27.78 127 ARG A N 1
ATOM 960 C CA . ARG A 1 127 ? -19.396 8.999 45.810 1.00 27.78 127 ARG A CA 1
ATOM 961 C C . ARG A 1 127 ? -18.070 9.079 46.623 1.00 27.78 127 ARG A C 1
ATOM 963 O O . ARG A 1 127 ? -18.029 8.605 47.742 1.00 27.78 127 ARG A O 1
ATOM 970 N N . ARG A 1 128 ? -17.108 9.862 46.073 1.00 26.61 128 ARG A N 1
ATOM 971 C CA . ARG A 1 128 ? -16.188 10.881 46.688 1.00 26.61 128 ARG A CA 1
ATOM 972 C C . ARG A 1 128 ? -15.229 10.423 47.813 1.00 26.61 128 ARG A C 1
ATOM 974 O O . ARG A 1 128 ? -15.629 9.680 48.679 1.00 26.61 128 ARG A O 1
ATOM 981 N N . LYS A 1 129 ? -13.992 10.903 47.986 1.00 27.17 129 LYS A N 1
ATOM 982 C CA . LYS A 1 129 ? -13.180 12.063 47.543 1.00 27.17 129 LYS A CA 1
ATOM 983 C C . LYS A 1 129 ? -11.772 11.775 48.119 1.00 27.17 129 LYS A C 1
ATOM 985 O O . LYS A 1 129 ? -11.742 11.476 49.303 1.00 27.17 129 LYS A O 1
ATOM 990 N N . SER A 1 130 ? -10.677 11.976 47.377 1.00 30.98 130 SER A N 1
ATOM 991 C CA . SER A 1 130 ? -9.446 12.671 47.835 1.00 30.98 130 SER A CA 1
ATOM 992 C C . SER A 1 130 ? -8.215 12.334 46.975 1.00 30.98 130 SER A C 1
ATOM 994 O O . SER A 1 130 ? -7.758 11.207 46.856 1.00 30.98 130 SER A O 1
ATOM 996 N N . ARG A 1 131 ? -7.701 13.392 46.354 1.00 30.73 131 ARG A N 1
ATOM 997 C CA . ARG A 1 131 ? -6.299 13.711 46.069 1.00 30.73 131 ARG A CA 1
ATOM 998 C C . ARG A 1 131 ? -5.254 12.868 46.832 1.00 30.73 131 ARG A C 1
ATOM 1000 O O . ARG A 1 131 ? -5.138 13.023 48.041 1.00 30.73 131 ARG A O 1
ATOM 1007 N N . ALA A 1 132 ? -4.440 12.109 46.097 1.00 30.69 132 ALA A N 1
ATOM 1008 C CA . ALA A 1 132 ? -3.019 11.870 46.376 1.00 30.69 132 ALA A CA 1
ATOM 1009 C C . ALA A 1 132 ? -2.357 11.231 45.140 1.00 30.69 132 ALA A C 1
ATOM 1011 O O . ALA A 1 132 ? -2.653 10.094 44.781 1.00 30.69 132 ALA A O 1
ATOM 1012 N N . GLU A 1 133 ? -1.476 11.980 44.477 1.00 36.19 133 GLU A N 1
ATOM 1013 C CA . GLU A 1 133 ? -0.466 11.424 43.578 1.00 36.19 133 GLU A CA 1
ATOM 1014 C C . GLU A 1 133 ? 0.348 10.355 44.311 1.00 36.19 133 GLU A C 1
ATOM 1016 O O . GLU A 1 133 ? 0.792 10.583 45.437 1.00 36.19 133 GLU A O 1
ATOM 1021 N N . LYS A 1 134 ? 0.587 9.222 43.647 1.00 33.19 134 LYS A N 1
ATOM 1022 C CA . LYS A 1 134 ? 1.830 8.449 43.761 1.00 33.19 134 LYS A CA 1
ATOM 1023 C C . LYS A 1 134 ? 1.910 7.468 42.595 1.00 33.19 134 LYS A C 1
ATOM 1025 O O . LYS A 1 134 ? 1.148 6.513 42.472 1.00 33.19 134 LYS A O 1
ATOM 1030 N N . THR A 1 135 ? 2.819 7.812 41.699 1.00 34.81 135 THR A N 1
ATOM 1031 C CA . THR A 1 135 ? 3.211 7.159 40.455 1.00 34.81 135 THR A CA 1
ATOM 1032 C C . THR A 1 135 ? 3.717 5.736 40.684 1.00 34.81 135 THR A C 1
ATOM 1034 O O . THR A 1 135 ? 4.668 5.514 41.430 1.00 34.81 135 THR A O 1
ATOM 1037 N N . LYS A 1 136 ? 3.105 4.780 39.985 1.00 33.28 136 LYS A N 1
ATOM 1038 C CA . LYS A 1 136 ? 3.649 3.441 39.731 1.00 33.28 136 LYS A CA 1
ATOM 1039 C C . LYS A 1 136 ? 4.782 3.608 38.694 1.00 33.28 136 LYS A C 1
ATOM 1041 O O . LYS A 1 136 ? 4.526 4.276 37.691 1.00 33.28 136 LYS A O 1
ATOM 1046 N N . PRO A 1 137 ? 6.012 3.106 38.910 1.00 46.47 137 PRO A N 1
ATOM 1047 C CA . PRO A 1 137 ? 7.125 3.336 37.984 1.00 46.47 137 PRO A CA 1
ATOM 1048 C C . PRO A 1 137 ? 6.862 2.487 36.716 1.00 46.47 137 PRO A C 1
ATOM 1050 O O . PRO A 1 137 ? 6.067 1.553 36.756 1.00 46.47 137 PRO A O 1
ATOM 1053 N N . SER A 1 138 ? 7.413 2.749 35.534 1.00 54.41 138 SER A N 1
ATOM 1054 C CA . SER A 1 138 ? 8.850 2.832 35.329 1.00 54.41 138 SER A CA 1
ATOM 1055 C C . SER A 1 138 ? 9.170 3.076 33.847 1.00 54.41 138 SER A C 1
ATOM 1057 O O . SER A 1 138 ? 9.165 2.142 33.040 1.00 54.41 138 SER A O 1
ATOM 1059 N N . SER A 1 139 ? 9.501 4.311 33.474 1.00 65.31 139 SER A N 1
ATOM 1060 C CA . SER A 1 139 ? 10.374 4.499 32.314 1.00 65.31 139 SER A CA 1
ATOM 1061 C C . SER A 1 139 ? 11.730 3.832 32.613 1.00 65.31 139 SER A C 1
ATOM 1063 O O . SER A 1 139 ? 12.137 3.816 33.779 1.00 65.31 139 SER A O 1
ATOM 1065 N N . PRO A 1 140 ? 12.440 3.290 31.605 1.00 65.75 140 PRO A N 1
ATOM 1066 C CA . PRO A 1 140 ? 13.775 2.701 31.773 1.00 65.75 140 PRO A CA 1
ATOM 1067 C C . PRO A 1 140 ? 14.705 3.569 32.635 1.00 65.75 140 PRO A C 1
ATOM 1069 O O . PRO A 1 140 ? 15.394 3.080 33.526 1.00 65.75 140 PRO A O 1
ATOM 1072 N N . ASP A 1 141 ? 14.617 4.881 32.431 1.00 66.62 141 ASP A N 1
ATOM 1073 C CA . ASP A 1 141 ? 15.360 5.921 33.134 1.00 66.62 141 ASP A CA 1
ATOM 1074 C C . ASP A 1 141 ? 15.099 5.921 34.653 1.00 66.62 141 ASP A C 1
ATOM 1076 O O . ASP A 1 141 ? 16.035 6.055 35.437 1.00 66.62 141 ASP A O 1
ATOM 1080 N N . GLN A 1 142 ? 13.847 5.737 35.092 1.00 73.00 142 GLN A N 1
ATOM 1081 C CA . GLN A 1 142 ? 13.485 5.718 36.518 1.00 73.00 142 GLN A CA 1
ATOM 1082 C C . GLN A 1 142 ? 13.958 4.445 37.220 1.00 73.00 142 GLN A C 1
ATOM 1084 O O . GLN A 1 142 ? 14.338 4.503 38.387 1.00 73.00 142 GLN A O 1
ATOM 1089 N N . ILE A 1 143 ? 13.962 3.308 36.516 1.00 74.25 143 ILE A N 1
ATOM 1090 C CA . ILE A 1 143 ? 14.485 2.047 37.059 1.00 74.25 143 ILE A CA 1
ATOM 1091 C C . ILE A 1 143 ? 15.993 2.169 37.276 1.00 74.25 143 ILE A C 1
ATOM 1093 O O . ILE A 1 143 ? 16.494 1.814 38.342 1.00 74.25 143 ILE A O 1
ATOM 1097 N N . ILE A 1 144 ? 16.698 2.713 36.281 1.00 75.56 144 ILE A N 1
ATOM 1098 C CA . ILE A 1 144 ? 18.145 2.930 36.344 1.00 75.56 144 ILE A CA 1
ATOM 1099 C C . ILE A 1 144 ? 18.481 3.899 37.481 1.00 75.56 144 ILE A C 1
ATOM 1101 O O . ILE A 1 144 ? 19.346 3.589 38.292 1.00 75.56 144 ILE A O 1
ATOM 1105 N N . LEU A 1 145 ? 17.770 5.024 37.600 1.00 72.25 145 LEU A N 1
ATOM 1106 C CA . LEU A 1 145 ? 18.002 5.986 38.681 1.00 72.25 145 LEU A CA 1
ATOM 1107 C C . LEU A 1 145 ? 17.728 5.384 40.064 1.00 72.25 145 LEU A C 1
ATOM 1109 O O . LEU A 1 145 ? 18.566 5.508 40.948 1.00 72.25 145 LEU A O 1
ATOM 1113 N N . HIS A 1 146 ? 16.608 4.680 40.248 1.00 75.00 146 HIS A N 1
ATOM 1114 C CA . HIS A 1 146 ? 16.285 4.038 41.524 1.00 75.00 146 HIS A CA 1
ATOM 1115 C C . HIS A 1 146 ? 17.330 2.983 41.916 1.00 75.00 146 HIS A C 1
ATOM 1117 O O . HIS A 1 146 ? 17.759 2.933 43.067 1.00 75.00 146 HIS A O 1
ATOM 1123 N N . HIS A 1 147 ? 17.798 2.181 40.957 1.00 73.44 147 HIS A N 1
ATOM 1124 C CA . HIS A 1 147 ? 18.865 1.214 41.201 1.00 73.44 147 HIS A CA 1
ATOM 1125 C C . HIS A 1 147 ? 20.190 1.896 41.576 1.00 73.44 147 HIS A C 1
ATOM 1127 O O . HIS A 1 147 ? 20.827 1.501 42.549 1.00 73.44 147 HIS A O 1
ATOM 1133 N N . LEU A 1 148 ? 20.573 2.957 40.859 1.00 72.31 148 LEU A N 1
ATOM 1134 C CA . LEU A 1 148 ? 21.797 3.713 41.134 1.00 72.31 148 LEU A CA 1
ATOM 1135 C C . LEU A 1 148 ? 21.754 4.435 42.490 1.00 72.31 148 LEU A C 1
ATOM 1137 O O . LEU A 1 148 ? 22.772 4.491 43.167 1.00 72.31 148 LEU A O 1
ATOM 1141 N N . THR A 1 149 ? 20.590 4.920 42.936 1.00 73.06 149 THR A N 1
ATOM 1142 C CA . THR A 1 149 ? 20.442 5.515 44.281 1.00 73.06 149 THR A CA 1
ATOM 1143 C C . THR A 1 149 ? 20.551 4.493 45.413 1.00 73.06 149 THR A C 1
ATOM 1145 O O . THR A 1 149 ? 20.908 4.852 46.530 1.00 73.06 149 THR A O 1
ATOM 1148 N N . GLN A 1 150 ? 20.249 3.219 45.145 1.00 76.38 150 GLN A N 1
ATOM 1149 C CA . GLN A 1 150 ? 20.356 2.145 46.138 1.00 76.38 150 GLN A CA 1
ATOM 1150 C C . GLN A 1 150 ? 21.751 1.513 46.194 1.00 76.38 150 GLN A C 1
ATOM 1152 O O . GLN A 1 150 ? 22.054 0.802 47.150 1.00 76.38 150 GLN A O 1
ATOM 1157 N N . GLN A 1 151 ? 22.596 1.759 45.189 1.00 70.62 151 GLN A N 1
ATOM 1158 C CA . GLN A 1 151 ? 23.938 1.194 45.096 1.00 70.62 151 GLN A CA 1
ATOM 1159 C C . GLN A 1 151 ? 25.006 2.298 45.075 1.00 70.62 151 GLN A C 1
ATOM 1161 O O . GLN A 1 151 ? 25.379 2.765 43.998 1.00 70.62 151 GLN A O 1
ATOM 1166 N N . PRO A 1 152 ? 25.568 2.677 46.241 1.00 62.81 152 PRO A N 1
ATOM 1167 C CA . PRO A 1 152 ? 26.639 3.677 46.311 1.00 62.81 152 PRO A CA 1
ATOM 1168 C C . PRO A 1 152 ? 27.947 3.212 45.642 1.00 62.81 152 PRO A C 1
ATOM 1170 O O . PRO A 1 152 ? 28.808 4.029 45.339 1.00 62.81 152 PRO A O 1
ATOM 1173 N N . GLU A 1 153 ? 28.082 1.912 45.358 1.00 68.12 153 GLU A N 1
ATOM 1174 C CA . GLU A 1 153 ? 29.248 1.295 44.705 1.00 68.12 153 GLU A CA 1
ATOM 1175 C C . GLU A 1 153 ? 29.274 1.451 43.172 1.00 68.12 153 GLU A C 1
ATOM 1177 O O . GLU A 1 153 ? 30.253 1.044 42.530 1.00 68.12 153 GLU A O 1
ATOM 1182 N N . GLY A 1 154 ? 28.215 2.033 42.590 1.00 70.25 154 GLY A N 1
ATOM 1183 C CA . GLY A 1 154 ? 28.039 2.259 41.154 1.00 70.25 154 GLY A CA 1
ATOM 1184 C C . GLY A 1 154 ? 27.816 0.975 40.348 1.00 70.25 154 GLY A C 1
ATOM 1185 O O . GLY A 1 154 ? 28.342 -0.088 40.674 1.00 70.25 154 GLY A O 1
ATOM 1186 N N . SER A 1 155 ? 27.056 1.066 39.256 1.00 77.31 155 SER A N 1
ATOM 1187 C CA . SER A 1 155 ? 26.708 -0.102 38.425 1.00 77.31 155 SER A CA 1
ATOM 1188 C C . SER A 1 155 ? 27.413 -0.082 37.067 1.00 77.31 155 SER A C 1
ATOM 1190 O O . SER A 1 155 ? 27.644 0.981 36.473 1.00 77.31 155 SER A O 1
ATOM 1192 N N . THR A 1 156 ? 27.754 -1.265 36.549 1.00 82.75 156 THR A N 1
ATOM 1193 C CA . THR A 1 156 ? 28.344 -1.413 35.206 1.00 82.75 156 THR A CA 1
ATOM 1194 C C . THR A 1 156 ? 27.276 -1.412 34.105 1.00 82.75 156 THR A C 1
ATOM 1196 O O . THR A 1 156 ? 26.093 -1.665 34.337 1.00 82.75 156 THR A O 1
ATOM 1199 N N . LEU A 1 157 ? 27.682 -1.157 32.853 1.00 76.38 157 LEU A N 1
ATOM 1200 C CA . LEU A 1 157 ? 26.760 -1.171 31.702 1.00 76.38 157 LEU A CA 1
ATOM 1201 C C . LEU A 1 157 ? 26.051 -2.519 31.509 1.00 76.38 157 LEU A C 1
ATOM 1203 O O . LEU A 1 157 ? 24.902 -2.545 31.071 1.00 76.38 157 LEU A O 1
ATOM 1207 N N . ASN A 1 158 ? 26.729 -3.625 31.822 1.00 78.88 158 ASN A N 1
ATOM 1208 C CA . ASN A 1 158 ? 26.170 -4.967 31.672 1.00 78.88 158 ASN A CA 1
ATOM 1209 C C . ASN A 1 158 ? 25.121 -5.265 32.752 1.00 78.88 158 ASN A C 1
ATOM 1211 O O . ASN A 1 158 ? 24.094 -5.864 32.447 1.00 78.88 158 ASN A O 1
ATOM 1215 N N . GLU A 1 159 ? 25.330 -4.797 33.985 1.00 76.81 159 GLU A N 1
ATOM 1216 C CA . GLU A 1 159 ? 24.346 -4.916 35.071 1.00 76.81 159 GLU A CA 1
ATOM 1217 C C . GLU A 1 159 ? 23.070 -4.130 34.761 1.00 76.81 159 GLU A C 1
ATOM 1219 O O . GLU A 1 159 ? 21.971 -4.673 34.862 1.00 76.81 159 GLU A O 1
ATOM 1224 N N . LEU A 1 160 ? 23.209 -2.887 34.289 1.00 74.31 160 LEU A N 1
ATOM 1225 C CA . LEU A 1 160 ? 22.067 -2.052 33.903 1.00 74.31 160 LEU A CA 1
ATOM 1226 C C . LEU A 1 160 ? 21.321 -2.612 32.677 1.00 74.31 160 LEU A C 1
ATOM 1228 O O . LEU A 1 160 ? 20.097 -2.517 32.599 1.00 74.31 160 LEU A O 1
ATOM 1232 N N . SER A 1 161 ? 22.036 -3.237 31.737 1.00 77.62 161 SER A N 1
ATOM 1233 C CA . SER A 1 161 ? 21.439 -3.936 30.587 1.00 77.62 161 SER A CA 1
ATOM 1234 C C . SER A 1 161 ? 20.622 -5.153 31.015 1.00 77.62 161 SER A C 1
ATOM 1236 O O . SER A 1 161 ? 19.482 -5.300 30.574 1.00 77.62 161 SER A O 1
ATOM 1238 N N . ASN A 1 162 ? 21.152 -5.969 31.926 1.00 78.50 162 ASN A N 1
ATOM 1239 C CA . ASN A 1 162 ? 20.450 -7.142 32.447 1.00 78.50 162 ASN A CA 1
ATOM 1240 C C . ASN A 1 162 ? 19.216 -6.765 33.276 1.00 78.50 162 ASN A C 1
ATOM 1242 O O . ASN A 1 162 ? 18.215 -7.475 33.237 1.00 78.50 162 ASN A O 1
ATOM 1246 N N . LEU A 1 163 ? 19.272 -5.644 33.996 1.00 75.62 163 LEU A N 1
ATOM 1247 C CA . LEU A 1 163 ? 18.188 -5.195 34.863 1.00 75.62 163 LEU A CA 1
ATOM 1248 C C . LEU A 1 163 ? 16.988 -4.647 34.081 1.00 75.62 163 LEU A C 1
ATOM 1250 O O . LEU A 1 163 ? 15.842 -4.880 34.456 1.00 75.62 163 LEU A O 1
ATOM 1254 N N . VAL A 1 164 ? 17.246 -3.926 32.988 1.00 76.19 164 VAL A N 1
ATOM 1255 C CA . VAL A 1 164 ? 16.188 -3.313 32.167 1.00 76.19 164 VAL A CA 1
ATOM 1256 C C . VAL A 1 164 ? 15.774 -4.220 30.997 1.00 76.19 164 VAL A C 1
ATOM 1258 O O . VAL A 1 164 ? 14.734 -4.002 30.383 1.00 76.19 164 VAL A O 1
ATOM 1261 N N . GLY A 1 165 ? 16.564 -5.254 30.681 1.00 74.12 165 GLY A N 1
ATOM 1262 C CA . GLY A 1 165 ? 16.315 -6.152 29.547 1.00 74.12 165 GLY A CA 1
ATOM 1263 C C . GLY A 1 165 ? 16.524 -5.488 28.180 1.00 74.12 165 GLY A C 1
ATOM 1264 O O . GLY A 1 165 ? 16.029 -5.985 27.171 1.00 74.12 165 GLY A O 1
ATOM 1265 N N . LEU A 1 166 ? 17.238 -4.357 28.146 1.00 75.69 166 LEU A N 1
ATOM 1266 C CA . LEU A 1 166 ? 17.535 -3.575 26.943 1.00 75.69 166 LEU A CA 1
ATOM 1267 C C . LEU A 1 166 ? 18.967 -3.814 26.470 1.00 75.69 166 LEU A C 1
ATOM 1269 O O . LEU A 1 166 ? 19.849 -4.187 27.247 1.00 75.69 166 LEU A O 1
ATOM 1273 N N . SER A 1 167 ? 19.222 -3.550 25.189 1.00 76.00 167 SER A N 1
ATOM 1274 C CA . SER A 1 167 ? 20.560 -3.688 24.618 1.00 76.00 167 SER A CA 1
ATOM 1275 C C . SER A 1 167 ? 21.549 -2.691 25.238 1.00 76.00 167 SER A C 1
ATOM 1277 O O . SER A 1 167 ? 21.204 -1.565 25.603 1.00 76.00 167 SER A O 1
ATOM 1279 N N . THR A 1 168 ? 22.831 -3.058 25.284 1.00 74.12 168 THR A N 1
ATOM 1280 C CA . THR A 1 168 ? 23.902 -2.190 25.813 1.00 74.12 168 THR A CA 1
ATOM 1281 C C . THR A 1 168 ? 23.995 -0.834 25.100 1.00 74.12 168 THR A C 1
ATOM 1283 O O . THR A 1 168 ? 24.433 0.154 25.692 1.00 74.12 168 THR A O 1
ATOM 1286 N N . LYS A 1 169 ? 23.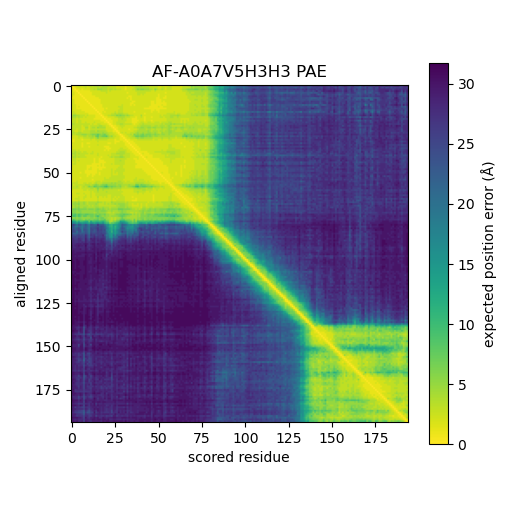547 -0.748 23.839 1.00 76.50 169 LYS A N 1
ATOM 1287 C CA . LYS A 1 169 ? 23.464 0.506 23.072 1.00 76.50 169 LYS A CA 1
ATOM 1288 C C . LYS A 1 169 ? 22.340 1.420 23.563 1.00 76.50 169 LYS A C 1
ATOM 1290 O O . LYS A 1 169 ? 22.553 2.626 23.669 1.00 76.50 169 LYS A O 1
ATOM 1295 N N . GLU A 1 170 ? 21.175 0.861 23.875 1.00 77.00 170 GLU A N 1
ATOM 1296 C CA . GLU A 1 170 ? 20.017 1.613 24.375 1.00 77.00 170 GLU A CA 1
ATOM 1297 C C . GLU A 1 170 ? 20.275 2.146 25.783 1.00 77.00 170 GLU A C 1
ATOM 1299 O O . GLU A 1 170 ? 20.059 3.330 26.041 1.00 77.00 170 GLU A O 1
ATOM 1304 N N . VAL A 1 171 ? 20.853 1.320 26.660 1.00 80.06 171 VAL A N 1
ATOM 1305 C CA . VAL A 1 171 ? 21.258 1.742 28.011 1.00 80.06 171 VAL A CA 1
ATOM 1306 C C . VAL A 1 171 ? 22.289 2.867 27.949 1.00 80.06 171 VAL A C 1
ATOM 1308 O O . VAL A 1 171 ? 22.184 3.845 28.684 1.00 80.06 171 VAL A O 1
ATOM 1311 N N . ARG A 1 172 ? 23.249 2.800 27.019 1.00 80.31 172 ARG A N 1
ATOM 1312 C CA . ARG A 1 172 ? 24.225 3.880 26.813 1.00 80.31 172 ARG A CA 1
ATOM 1313 C C . ARG A 1 172 ? 23.566 5.188 26.368 1.00 80.31 172 ARG A C 1
ATOM 1315 O O . ARG A 1 172 ? 24.015 6.255 26.781 1.00 80.31 172 ARG A O 1
ATOM 1322 N N . LEU A 1 173 ? 22.527 5.119 25.535 1.00 82.31 173 LEU A N 1
ATOM 1323 C CA . LEU A 1 173 ? 21.783 6.298 25.089 1.00 82.31 173 LEU A CA 1
ATOM 1324 C C . LEU A 1 173 ? 20.987 6.926 26.241 1.00 82.31 173 LEU A C 1
ATOM 1326 O O . LEU A 1 173 ? 20.978 8.147 26.380 1.00 82.31 173 LEU A O 1
ATOM 1330 N N . ILE A 1 174 ? 20.365 6.095 27.077 1.00 81.38 174 ILE A N 1
ATOM 1331 C CA . ILE A 1 174 ? 19.638 6.532 28.274 1.00 81.38 174 ILE A CA 1
ATOM 1332 C C . ILE A 1 174 ? 20.595 7.170 29.284 1.00 81.38 174 ILE A C 1
ATOM 1334 O O . ILE A 1 174 ? 20.362 8.289 29.732 1.00 81.38 174 ILE A O 1
ATOM 1338 N N . LEU A 1 175 ? 21.725 6.522 29.573 1.00 81.12 175 LEU A N 1
ATOM 1339 C CA . LEU A 1 175 ? 22.745 7.073 30.464 1.00 81.12 175 LEU A CA 1
ATOM 1340 C C . LEU A 1 175 ? 23.322 8.385 29.931 1.00 81.12 175 LEU A C 1
ATOM 1342 O O . LEU A 1 175 ? 23.567 9.290 30.716 1.00 81.12 175 LEU A O 1
ATOM 1346 N N . LYS A 1 176 ? 23.483 8.536 28.609 1.00 82.94 176 LYS A N 1
ATOM 1347 C CA . LYS A 1 176 ? 23.883 9.817 28.012 1.00 82.94 176 LYS A CA 1
ATOM 1348 C C . LYS A 1 176 ? 22.871 10.923 28.317 1.00 82.94 176 LYS A C 1
ATOM 1350 O O . LYS A 1 176 ? 23.269 11.970 28.806 1.00 82.94 176 LYS A O 1
ATOM 1355 N N . LYS A 1 177 ? 21.575 10.656 28.131 1.00 84.25 177 LYS A N 1
ATOM 1356 C CA . LYS A 1 177 ? 20.509 11.607 28.488 1.00 84.25 177 LYS A CA 1
ATOM 1357 C C . LYS A 1 177 ? 20.505 11.950 29.981 1.00 84.25 177 LYS A C 1
ATOM 1359 O O . LYS A 1 177 ? 20.217 13.085 30.335 1.00 84.25 177 LYS A O 1
ATOM 1364 N N . LEU A 1 178 ? 20.807 10.986 30.851 1.00 82.38 178 LEU A N 1
ATOM 1365 C CA . LEU A 1 178 ? 20.847 11.195 32.302 1.00 82.38 178 LEU A CA 1
ATOM 1366 C C . LEU A 1 178 ? 22.096 11.960 32.769 1.00 82.38 178 LEU A C 1
ATOM 1368 O O . LEU A 1 178 ? 21.990 12.755 33.702 1.00 82.38 178 LEU A O 1
ATOM 1372 N N . MET A 1 179 ? 23.239 11.774 32.100 1.00 82.00 179 MET A N 1
ATOM 1373 C CA . MET A 1 179 ? 24.446 12.588 32.303 1.00 82.00 179 MET A CA 1
ATOM 1374 C C . MET A 1 179 ? 24.221 14.034 31.847 1.00 82.00 179 MET A C 1
ATOM 1376 O O . MET A 1 179 ? 24.562 14.956 32.577 1.00 82.00 179 MET A O 1
ATOM 1380 N N . ASP A 1 180 ? 23.570 14.244 30.695 1.00 82.81 180 ASP A N 1
ATOM 1381 C CA . ASP A 1 180 ? 23.223 15.588 30.202 1.00 82.81 180 ASP A CA 1
ATOM 1382 C C . ASP A 1 180 ? 22.250 16.319 31.157 1.00 82.81 180 ASP A C 1
ATOM 1384 O O . ASP A 1 180 ? 22.232 17.545 31.223 1.00 82.81 180 ASP A O 1
ATOM 1388 N N . GLN A 1 181 ? 21.453 15.567 31.929 1.00 81.44 181 GLN A N 1
ATOM 1389 C CA . GLN A 1 181 ? 20.576 16.085 32.989 1.00 81.44 181 GLN A CA 1
ATOM 1390 C C . GLN A 1 181 ? 21.283 16.287 34.341 1.00 81.44 181 GLN A C 1
ATOM 1392 O O . GLN A 1 181 ? 20.633 16.727 35.288 1.00 81.44 181 GLN A O 1
ATOM 1397 N N . GLY A 1 182 ? 22.564 15.927 34.460 1.00 79.81 182 GLY A N 1
ATOM 1398 C CA . GLY A 1 182 ? 23.342 16.039 35.698 1.00 79.81 182 GLY A CA 1
ATOM 1399 C C . GLY A 1 182 ? 22.927 15.077 36.816 1.00 79.81 182 GLY A C 1
ATOM 1400 O O . GLY A 1 182 ? 23.291 15.296 37.963 1.00 79.81 182 GLY A O 1
ATOM 1401 N N . LYS A 1 183 ? 22.149 14.027 36.514 1.00 79.75 183 LYS A N 1
ATOM 1402 C CA . LYS A 1 183 ? 21.638 13.070 37.520 1.00 79.75 183 LYS A CA 1
ATOM 1403 C C . LYS A 1 183 ? 22.538 11.855 37.729 1.00 79.75 183 LYS A C 1
ATOM 1405 O O . LYS A 1 183 ? 22.350 11.104 38.679 1.00 79.75 183 LYS A O 1
ATOM 1410 N N . VAL A 1 184 ? 23.444 11.605 36.788 1.00 81.31 184 VAL A N 1
ATOM 1411 C CA . VAL A 1 184 ? 24.336 10.446 36.795 1.00 81.31 184 VAL A CA 1
ATOM 1412 C C . VAL A 1 184 ? 25.728 10.916 36.417 1.00 81.31 184 VAL A C 1
ATOM 1414 O O . VAL A 1 184 ? 25.890 11.595 35.405 1.00 81.31 184 VAL A O 1
ATOM 1417 N N . GLU A 1 185 ? 26.727 10.502 37.185 1.00 81.38 185 GLU A N 1
ATOM 1418 C CA . GLU A 1 185 ? 28.136 10.696 36.861 1.00 81.38 185 GLU A CA 1
ATOM 1419 C C . GLU A 1 185 ? 28.797 9.373 36.488 1.00 81.38 185 GLU A C 1
ATOM 1421 O O . GLU A 1 185 ? 28.429 8.291 36.954 1.00 81.38 185 GLU A O 1
ATOM 1426 N N . LYS A 1 186 ? 29.793 9.457 35.607 1.00 83.19 186 LYS A N 1
ATOM 1427 C CA . LYS A 1 186 ? 30.588 8.306 35.198 1.00 83.19 186 LYS A CA 1
ATOM 1428 C C . LYS A 1 186 ? 31.982 8.418 35.795 1.00 83.19 186 LYS A C 1
ATOM 1430 O O . LYS A 1 186 ? 32.775 9.247 35.353 1.00 83.19 186 LYS A O 1
ATOM 1435 N N . ILE A 1 187 ? 32.304 7.513 36.712 1.00 82.12 187 ILE A N 1
ATOM 1436 C CA . ILE A 1 187 ? 33.642 7.381 37.289 1.00 82.12 187 ILE A CA 1
ATOM 1437 C C . ILE A 1 187 ? 34.218 6.047 36.801 1.00 82.12 187 ILE A C 1
ATOM 1439 O O . ILE A 1 187 ? 33.684 4.969 37.066 1.00 82.12 187 ILE A O 1
ATOM 1443 N N . GLN A 1 188 ? 35.301 6.115 36.023 1.00 80.94 188 GLN A N 1
ATOM 1444 C CA . GLN A 1 188 ? 35.933 4.959 35.370 1.00 80.94 188 GLN A CA 1
ATOM 1445 C C . GLN A 1 188 ? 34.954 4.134 34.499 1.00 80.94 188 GLN A C 1
ATOM 1447 O O . GLN A 1 188 ? 34.488 4.613 33.462 1.00 80.94 188 GLN A O 1
ATOM 1452 N N . GLN A 1 189 ? 34.671 2.878 34.866 1.00 79.94 189 GLN A N 1
ATOM 1453 C CA . GLN A 1 189 ? 33.768 1.971 34.139 1.00 79.94 189 GLN A CA 1
ATOM 1454 C C . GLN A 1 189 ? 32.380 1.843 34.786 1.00 79.94 189 GLN A C 1
ATOM 1456 O O . GLN A 1 189 ? 31.557 1.054 34.313 1.00 79.94 189 GLN A O 1
ATOM 1461 N N . LYS A 1 190 ? 32.107 2.626 35.832 1.00 81.62 190 LYS A N 1
ATOM 1462 C CA . LYS A 1 190 ? 30.872 2.567 36.612 1.00 81.62 190 LYS A CA 1
ATOM 1463 C C . LYS A 1 190 ? 30.094 3.879 36.523 1.00 81.62 190 LYS A C 1
ATOM 1465 O O . LYS A 1 190 ? 30.671 4.952 36.329 1.00 81.62 190 LYS A O 1
ATOM 1470 N N . TYR A 1 191 ? 28.777 3.765 36.634 1.00 82.00 191 TYR A N 1
ATOM 1471 C CA . TYR A 1 191 ? 27.849 4.890 36.684 1.00 82.00 191 TYR A CA 1
ATOM 1472 C C . TYR A 1 191 ? 27.319 5.027 38.106 1.00 82.00 191 TYR A C 1
ATOM 1474 O O . TYR A 1 191 ? 26.983 4.019 38.727 1.00 82.00 191 TYR A O 1
ATOM 1482 N N . PHE A 1 192 ? 27.253 6.260 38.595 1.00 79.38 192 PHE A N 1
ATOM 1483 C CA . PHE A 1 192 ? 26.820 6.616 39.943 1.00 79.38 192 PHE A CA 1
ATOM 1484 C C . PHE A 1 192 ? 25.682 7.628 39.844 1.00 79.38 192 PHE A C 1
ATOM 1486 O O . PHE A 1 192 ? 25.691 8.469 38.946 1.00 79.38 192 PHE A O 1
ATOM 1493 N N . ALA A 1 193 ? 24.697 7.541 40.735 1.00 80.75 193 ALA A N 1
ATOM 1494 C CA . ALA A 1 193 ? 23.734 8.625 40.903 1.00 80.75 193 ALA A CA 1
ATOM 1495 C C . ALA A 1 193 ? 24.412 9.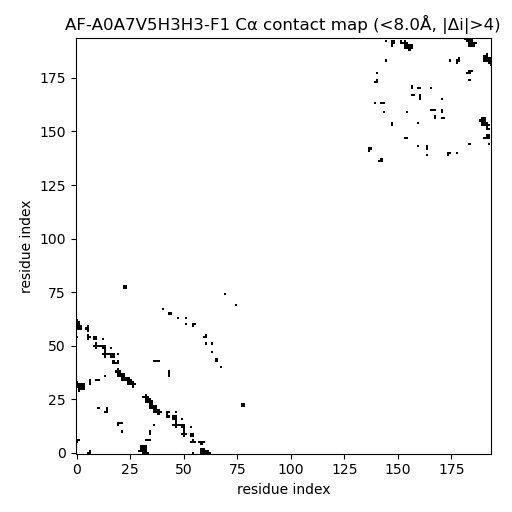795 41.637 1.00 80.75 193 ALA A C 1
ATOM 1497 O O . ALA A 1 193 ? 25.194 9.554 42.558 1.00 80.75 193 ALA A O 1
ATOM 1498 N N . MET A 1 194 ? 24.118 11.022 41.203 1.00 71.12 194 MET A N 1
ATOM 1499 C CA . MET A 1 194 ? 24.436 12.257 41.937 1.00 71.12 194 MET A CA 1
ATOM 1500 C C . MET A 1 194 ? 23.384 12.545 43.004 1.00 71.12 194 MET A C 1
ATOM 1502 O O . MET A 1 194 ? 22.192 12.252 42.740 1.00 71.12 194 MET A O 1
#

Solvent-accessible surface area (backbone atoms only — not comparable to full-atom values): 12517 Å² total; per-residue (Å²): 45,49,32,66,69,28,38,53,48,15,52,55,36,17,54,71,62,22,79,48,47,78,49,76,66,48,75,84,53,96,49,36,28,48,79,46,73,48,62,53,62,71,32,46,51,47,10,49,56,43,14,50,56,49,13,54,74,78,36,48,66,76,75,86,86,86,76,85,78,74,59,77,72,55,57,55,62,65,65,68,74,81,78,81,74,80,77,77,81,80,80,82,80,89,78,82,87,80,79,88,88,87,80,90,83,85,87,88,89,84,84,89,83,91,87,82,88,82,90,85,89,87,80,88,86,90,82,89,85,81,94,74,93,78,83,79,86,70,57,73,66,54,52,52,49,56,52,25,69,75,34,91,84,37,48,40,64,67,57,56,17,66,74,71,73,45,55,64,67,56,49,50,53,52,50,50,56,34,38,78,67,65,47,35,46,78,60,93,79,27,38,31,51,103

Mean predicted aligned error: 19.91 Å

InterPro domains:
  IPR000249 Bacterial microcompartment domain [PF00936] (1-70)
  IPR000249 Bacterial microcompartment domain [SM00877] (1-70)
  IPR036388 Winged helix-like DNA-binding domain superfamily [G3DSA:1.10.10.10] (131-191)
  IPR036390 Winged helix DNA-binding domain superfamily [SSF46785] (138-189)
  IPR037233 CcmK-like superfamily [G3DSA:3.30.70.1710] (1-98)
  IPR037233 CcmK-like superfamily [SSF143414] (1-80)
  IPR044872 CcmK/CsoS1, bacterial microcompartment domain [PS51930] (1-79)
  IPR050575 Bacterial microcompartment shell [PTHR33941] (1-117)

Nearest PDB structures (foldseek):
  6qn1-assembly1_AD  TM=9.904E-01  e=1.940E-06  Klebsiella pneumoniae
  6qn1-assembly1_JE  TM=9.946E-01  e=3.392E-06  Klebsiella pneumoniae
  7mn4-assembly1_D  TM=9.732E-01  e=4.626E-06  Escherichia coli
  7mgp-assembly1_A  TM=9.765E-01  e=7.601E-06  Escherichia coli
  3mpy-assembly1_A  TM=9.898E-01  e=9.743E-06  Escherichia coli K-12